Protein AF-A0AAV7F0K6-F1 (afdb_monomer_lite)

InterPro domains:
  IPR019191 Essential protein Yae1, N-terminal [PF09811] (70-107)
  IPR038881 Yae1-like [PTHR18829] (28-204)

Radius of gyration: 34.49 Å; chains: 1; bounding box: 86×48×107 Å

Secondary structure (DSSP, 8-state):
-------------------------PPP---------------SS-TTHHHHHHHHHHHHHHHHHHTTHHHHHHHHHHHHHHHHHHHHHHHHHHHHHHHHHHHHHHHHHHHHHS-HHHHHHH---HHHHHHHHHHHHHHHHS-HHHHHHHHHHHHHHHHHHHTTS-S----------------HHHHHHHHHHHHHHT-TT----------------

Structure (mmCIF, N/CA/C/O backbone):
data_AF-A0AAV7F0K6-F1
#
_entry.id   AF-A0AAV7F0K6-F1
#
loop_
_atom_site.group_PDB
_atom_site.id
_atom_site.type_symbol
_atom_site.label_atom_id
_atom_site.label_alt_id
_atom_site.label_comp_id
_atom_site.label_asym_id
_atom_site.label_entity_id
_atom_site.label_seq_id
_atom_site.pdbx_PDB_ins_code
_atom_site.Cartn_x
_atom_site.Cartn_y
_atom_site.Cartn_z
_atom_site.occupancy
_atom_site.B_iso_or_equiv
_atom_site.auth_seq_id
_atom_site.auth_comp_id
_atom_site.auth_asym_id
_atom_site.auth_atom_id
_atom_site.pdbx_PDB_model_num
ATOM 1 N N . MET A 1 1 ? 59.626 -9.238 -22.616 1.00 42.44 1 MET A N 1
ATOM 2 C CA . MET A 1 1 ? 58.301 -9.599 -22.080 1.00 42.44 1 MET A CA 1
ATOM 3 C C . MET A 1 1 ? 57.981 -8.550 -21.046 1.00 42.44 1 MET A C 1
ATOM 5 O O . MET A 1 1 ? 58.499 -8.623 -19.944 1.00 42.44 1 MET A O 1
ATOM 9 N N . ASP A 1 2 ? 57.261 -7.527 -21.478 1.00 34.44 2 ASP A N 1
ATOM 10 C CA . ASP A 1 2 ? 56.787 -6.434 -20.643 1.00 34.44 2 ASP A CA 1
ATOM 11 C C . ASP A 1 2 ? 55.320 -6.241 -21.033 1.00 34.44 2 ASP A C 1
ATOM 13 O O . ASP A 1 2 ? 55.012 -6.094 -22.219 1.00 34.44 2 ASP A O 1
ATOM 17 N N . VAL A 1 3 ? 54.419 -6.433 -20.074 1.00 41.47 3 VAL A N 1
ATOM 18 C CA . VAL A 1 3 ? 52.969 -6.412 -20.287 1.00 41.47 3 VAL A CA 1
ATOM 19 C C . VAL A 1 3 ? 52.494 -5.055 -19.795 1.00 41.47 3 VAL A C 1
ATOM 21 O O . VAL A 1 3 ? 52.307 -4.856 -18.597 1.00 41.47 3 VAL A O 1
ATOM 24 N N . GLY A 1 4 ? 52.353 -4.113 -20.727 1.00 39.84 4 GLY A N 1
ATOM 25 C CA . GLY A 1 4 ? 51.815 -2.788 -20.446 1.00 39.84 4 GLY A CA 1
ATOM 26 C C . GLY A 1 4 ? 50.377 -2.888 -19.941 1.00 39.84 4 GLY A C 1
ATOM 27 O O . GLY A 1 4 ? 49.501 -3.406 -20.632 1.00 39.84 4 GLY A O 1
ATOM 28 N N . GLN A 1 5 ? 50.154 -2.402 -18.723 1.00 39.75 5 GLN A N 1
ATOM 29 C CA . GLN A 1 5 ? 48.831 -2.169 -18.159 1.00 39.75 5 GLN A CA 1
ATOM 30 C C . GLN A 1 5 ? 48.196 -0.972 -18.876 1.00 39.75 5 GLN A C 1
ATOM 32 O O . GLN A 1 5 ? 48.783 0.107 -18.921 1.00 39.75 5 GLN A O 1
ATOM 37 N N . THR A 1 6 ? 47.001 -1.150 -19.435 1.00 41.06 6 THR A N 1
ATOM 38 C CA . THR A 1 6 ? 46.144 -0.037 -19.859 1.00 41.06 6 THR A CA 1
ATOM 39 C C . THR A 1 6 ? 45.061 0.155 -18.806 1.00 41.06 6 THR A C 1
ATOM 41 O O . THR A 1 6 ? 44.115 -0.632 -18.739 1.00 41.06 6 THR A O 1
ATOM 44 N N . GLU A 1 7 ? 45.222 1.177 -17.968 1.00 38.03 7 GLU A N 1
ATOM 45 C CA . GLU A 1 7 ? 44.155 1.713 -17.124 1.00 38.03 7 GLU A CA 1
ATOM 46 C C . GLU A 1 7 ? 43.081 2.347 -18.017 1.00 38.03 7 GLU A C 1
ATOM 48 O O . GLU A 1 7 ? 43.379 3.137 -18.913 1.00 38.03 7 GLU A O 1
ATOM 53 N N . ILE A 1 8 ? 41.821 1.975 -17.792 1.00 38.38 8 ILE A N 1
ATOM 54 C CA . ILE A 1 8 ? 40.665 2.615 -18.419 1.00 38.38 8 ILE A CA 1
ATOM 55 C C . ILE A 1 8 ? 40.147 3.642 -17.413 1.00 38.38 8 ILE A C 1
ATOM 57 O O . ILE A 1 8 ? 39.471 3.284 -16.450 1.00 38.38 8 ILE A O 1
ATOM 61 N N . GLU A 1 9 ? 40.474 4.917 -17.625 1.00 35.03 9 GLU A N 1
ATOM 62 C CA . GLU A 1 9 ? 39.820 6.020 -16.922 1.00 35.03 9 GLU A CA 1
ATOM 63 C C . GLU A 1 9 ? 38.373 6.154 -17.415 1.00 35.03 9 GLU A C 1
ATOM 65 O O . GLU A 1 9 ? 38.111 6.461 -18.580 1.00 35.03 9 GLU A O 1
ATOM 70 N N . VAL A 1 10 ? 37.413 5.936 -16.516 1.00 41.53 10 VAL A N 1
ATOM 71 C CA . VAL A 1 10 ? 35.999 6.233 -16.765 1.00 41.53 10 VAL A CA 1
ATOM 72 C C . VAL A 1 10 ? 35.800 7.732 -16.571 1.00 41.53 10 VAL A C 1
ATOM 74 O O . VAL A 1 10 ? 35.685 8.215 -15.449 1.00 41.53 10 VAL A O 1
ATOM 77 N N . SER A 1 11 ? 35.787 8.476 -17.675 1.00 39.31 11 SER A N 1
AT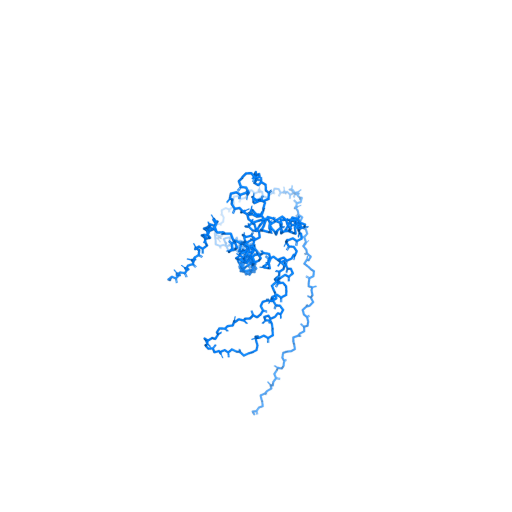OM 78 C CA . SER A 1 11 ? 35.450 9.899 -17.670 1.00 39.31 11 SER A CA 1
ATOM 79 C C . SER A 1 11 ? 33.939 10.091 -17.510 1.00 39.31 11 SER A C 1
ATOM 81 O O . SER A 1 11 ? 33.139 9.418 -18.162 1.00 39.31 11 SER A O 1
ATOM 83 N N . ASP A 1 12 ? 33.565 11.037 -16.651 1.00 41.66 12 ASP A N 1
ATOM 84 C CA . ASP A 1 12 ? 32.197 11.390 -16.278 1.00 41.66 12 ASP A CA 1
ATOM 85 C C . ASP A 1 12 ? 31.234 11.547 -17.466 1.00 41.66 12 ASP A C 1
ATOM 87 O O . ASP A 1 12 ? 31.393 12.393 -18.353 1.00 41.66 12 ASP A O 1
ATOM 91 N N . MET A 1 13 ? 30.154 10.766 -17.428 1.00 38.44 13 MET A N 1
ATOM 92 C CA . MET A 1 13 ? 29.043 10.850 -18.367 1.00 38.44 13 MET A CA 1
ATOM 93 C C . MET A 1 13 ? 28.238 12.127 -18.098 1.00 38.44 13 MET A C 1
ATOM 95 O O . MET A 1 13 ? 27.332 12.163 -17.263 1.00 38.44 13 MET A O 1
ATOM 99 N N . LYS A 1 14 ? 28.578 13.205 -18.815 1.00 41.62 14 LYS A N 1
ATOM 100 C CA . LYS A 1 14 ? 27.770 14.430 -18.861 1.00 41.62 14 LYS A CA 1
ATOM 101 C C . LYS A 1 14 ? 26.324 14.082 -19.223 1.00 41.62 14 LYS A C 1
ATOM 103 O O . LYS A 1 14 ? 26.062 13.433 -20.233 1.00 41.62 14 LYS A O 1
ATOM 108 N N . LYS A 1 15 ? 25.395 14.573 -18.399 1.00 45.09 15 LYS A N 1
ATOM 109 C CA . LYS A 1 15 ? 23.945 14.590 -18.633 1.00 45.09 15 LYS A CA 1
ATOM 110 C C . LYS A 1 15 ? 23.678 15.233 -20.001 1.00 45.09 15 LYS A C 1
ATOM 112 O O . LYS A 1 15 ? 23.721 16.452 -20.134 1.00 45.09 15 LYS A O 1
ATOM 117 N N . GLY A 1 16 ? 23.472 14.410 -21.024 1.00 34.94 16 GLY A N 1
ATOM 118 C CA . GLY A 1 16 ? 23.072 14.875 -22.345 1.00 34.94 16 GLY A CA 1
ATOM 119 C C . GLY A 1 16 ? 21.619 15.329 -22.299 1.00 34.94 16 GLY A C 1
ATOM 120 O O . GLY A 1 16 ? 20.720 14.504 -22.137 1.00 34.94 16 GLY A O 1
ATOM 121 N N . GLU A 1 17 ? 21.389 16.635 -22.422 1.00 39.53 17 GLU A N 1
ATOM 122 C CA . GLU A 1 17 ? 20.082 17.167 -22.794 1.00 39.53 17 GLU A CA 1
ATOM 123 C C . GLU A 1 17 ? 19.699 16.597 -24.162 1.00 39.53 17 GLU A C 1
ATOM 125 O O . GLU A 1 17 ? 20.407 16.756 -25.159 1.00 39.53 17 GLU A O 1
ATOM 130 N N . ILE A 1 18 ? 18.579 15.881 -24.192 1.00 47.47 18 ILE A N 1
ATOM 131 C CA . ILE A 1 18 ? 18.035 15.275 -25.400 1.00 47.47 18 ILE A CA 1
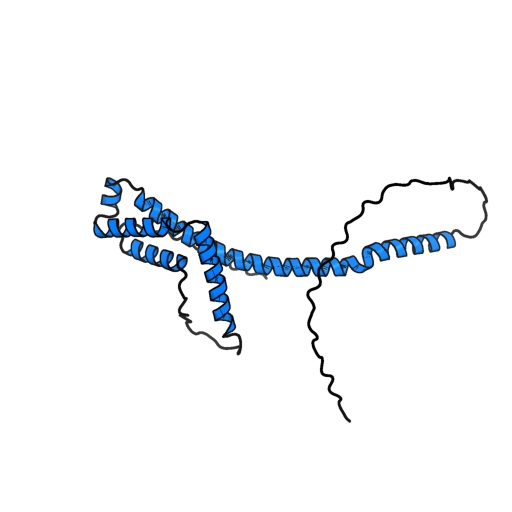ATOM 132 C C . ILE A 1 18 ? 17.330 16.396 -26.160 1.00 47.47 18 ILE A C 1
ATOM 134 O O . ILE A 1 18 ? 16.183 16.732 -25.871 1.00 47.47 18 ILE A O 1
ATOM 138 N N . ASN A 1 19 ? 18.037 17.024 -27.096 1.00 37.41 19 ASN A N 1
ATOM 139 C CA . ASN A 1 19 ? 17.441 18.027 -27.965 1.00 37.41 19 ASN A CA 1
ATOM 140 C C . ASN A 1 19 ? 16.532 17.308 -28.973 1.00 37.41 19 ASN A C 1
ATOM 142 O O . ASN A 1 19 ? 16.994 16.738 -29.963 1.00 37.41 19 ASN A O 1
ATOM 146 N N . VAL A 1 20 ? 15.235 17.257 -28.667 1.00 43.12 20 VAL A N 1
ATOM 147 C CA . VAL A 1 20 ? 14.211 16.751 -29.580 1.00 43.12 20 VAL A CA 1
ATOM 148 C C . VAL A 1 20 ? 14.069 17.783 -30.692 1.00 43.12 20 VAL A C 1
ATOM 150 O O . VAL A 1 20 ? 13.396 18.798 -30.522 1.00 43.12 20 VAL A O 1
ATOM 153 N N . MET A 1 21 ? 14.734 17.554 -31.827 1.00 37.66 21 MET A N 1
ATOM 154 C CA . MET A 1 21 ? 14.495 18.379 -33.009 1.00 37.66 21 MET A CA 1
ATOM 155 C C . MET A 1 21 ? 13.017 18.244 -33.407 1.00 37.66 21 MET A C 1
ATOM 157 O O . MET A 1 21 ? 12.523 17.117 -33.518 1.00 37.66 21 MET A O 1
ATOM 161 N N . PRO A 1 22 ? 12.292 19.356 -33.612 1.00 42.03 22 PRO A N 1
ATOM 162 C CA . PRO A 1 22 ? 10.913 19.288 -34.055 1.00 42.03 22 PRO A CA 1
ATOM 163 C C . PRO A 1 22 ? 10.859 18.701 -35.467 1.00 42.03 22 PRO A C 1
ATOM 165 O O . PRO A 1 22 ? 11.597 19.118 -36.361 1.00 42.03 22 PRO A O 1
ATOM 168 N N . VAL A 1 23 ? 9.959 17.739 -35.666 1.00 48.38 23 VAL A N 1
ATOM 169 C CA . VAL A 1 23 ? 9.590 17.227 -36.988 1.00 48.38 23 VAL A CA 1
ATOM 170 C C . VAL A 1 23 ? 8.916 18.368 -37.744 1.00 48.38 23 VAL A C 1
ATOM 172 O O . VAL A 1 23 ? 7.743 18.670 -37.526 1.00 48.38 23 VAL A O 1
ATOM 175 N N . SER A 1 24 ? 9.661 19.042 -38.617 1.00 39.31 24 SER A N 1
ATOM 176 C CA . SER A 1 24 ? 9.069 19.961 -39.581 1.00 39.31 24 SER A CA 1
ATOM 177 C C . SER A 1 24 ? 8.335 19.135 -40.631 1.00 39.31 24 SER A C 1
ATOM 179 O O . SER A 1 24 ? 8.966 18.465 -41.448 1.00 39.31 24 SER A O 1
ATOM 181 N N . CYS A 1 25 ? 7.002 19.188 -40.606 1.00 34.41 25 CYS A N 1
ATOM 182 C CA . CYS A 1 25 ? 6.182 18.795 -41.746 1.00 34.41 25 CYS A CA 1
ATOM 183 C C . CYS A 1 25 ? 6.617 19.648 -42.943 1.00 34.41 25 CYS A C 1
ATOM 185 O O . CYS A 1 25 ? 6.466 20.872 -42.923 1.00 34.41 25 CYS A O 1
ATOM 187 N N . GLY A 1 26 ? 7.234 18.999 -43.932 1.00 37.81 26 GLY A N 1
ATOM 188 C CA . GLY A 1 26 ? 7.668 19.630 -45.170 1.00 37.81 26 GLY A CA 1
ATOM 189 C C . GLY A 1 26 ? 6.473 20.277 -45.857 1.00 37.81 26 GLY A C 1
ATOM 190 O O . GLY A 1 26 ? 5.446 19.640 -46.066 1.00 37.81 26 GLY A O 1
ATOM 191 N N . ARG A 1 27 ? 6.599 21.570 -46.143 1.00 43.00 27 ARG A N 1
ATOM 192 C CA . ARG A 1 27 ? 5.639 22.321 -46.941 1.00 43.00 27 ARG A CA 1
ATOM 193 C C . ARG A 1 27 ? 5.819 21.886 -48.397 1.00 43.00 27 ARG A C 1
ATOM 195 O O . ARG A 1 27 ? 6.913 22.037 -48.934 1.00 43.00 27 ARG A O 1
ATOM 202 N N . ASP A 1 28 ? 4.757 21.344 -48.984 1.00 49.75 28 ASP A N 1
ATOM 203 C CA . ASP A 1 28 ? 4.654 21.026 -50.407 1.00 49.75 28 ASP A CA 1
ATOM 204 C C . ASP A 1 28 ? 5.069 22.233 -51.261 1.00 49.75 28 ASP A C 1
ATOM 206 O O . ASP A 1 28 ? 4.476 23.309 -51.163 1.00 49.75 28 ASP A O 1
ATOM 210 N N . SER A 1 29 ? 6.075 22.040 -52.114 1.00 43.34 29 SER A N 1
ATOM 211 C CA . SER A 1 29 ? 6.272 22.842 -53.321 1.00 43.34 29 SER A CA 1
ATOM 212 C C . SER A 1 29 ? 6.436 21.856 -54.467 1.00 43.34 29 SER A C 1
ATOM 214 O O . SER A 1 29 ? 7.508 21.292 -54.685 1.00 43.34 29 SER A O 1
ATOM 216 N N . CYS A 1 30 ? 5.323 21.571 -55.134 1.00 46.88 30 CYS A N 1
ATOM 217 C CA . CYS A 1 30 ? 5.284 20.782 -56.354 1.00 46.88 30 CYS A CA 1
ATOM 218 C C . CYS A 1 30 ? 5.739 21.666 -57.521 1.00 46.88 30 CYS A C 1
ATOM 220 O O . CYS A 1 30 ? 4.904 22.166 -58.267 1.00 46.88 30 CYS A O 1
ATOM 222 N N . ASP A 1 31 ? 7.045 21.859 -57.680 1.00 44.69 31 ASP A N 1
ATOM 223 C CA . ASP A 1 31 ? 7.613 22.392 -58.920 1.00 44.69 31 ASP A CA 1
ATOM 224 C C . ASP A 1 31 ? 8.125 21.213 -59.750 1.00 44.69 31 ASP A C 1
ATOM 226 O O . ASP A 1 31 ? 9.296 20.842 -59.702 1.00 44.69 31 ASP A O 1
ATOM 230 N N . ASN A 1 32 ? 7.201 20.574 -60.467 1.00 54.38 32 ASN A N 1
ATOM 231 C CA . ASN A 1 32 ? 7.505 19.545 -61.453 1.00 54.38 32 ASN A CA 1
ATOM 232 C C . ASN A 1 32 ? 7.491 20.186 -62.849 1.00 54.38 32 ASN A C 1
ATOM 234 O O . ASN A 1 32 ? 6.403 20.383 -63.392 1.00 54.38 32 ASN A O 1
ATOM 238 N N . PRO A 1 33 ? 8.641 20.538 -63.451 1.00 49.03 33 PRO A N 1
ATOM 239 C CA . PRO A 1 33 ? 8.682 20.723 -64.887 1.00 49.03 33 PRO A CA 1
ATOM 240 C C . PRO A 1 33 ? 8.650 19.339 -65.543 1.00 49.03 33 PRO A C 1
ATOM 242 O O . PRO A 1 33 ? 9.521 18.506 -65.296 1.00 49.03 33 PRO A O 1
ATOM 245 N N . ASP A 1 34 ? 7.607 19.121 -66.341 1.00 54.03 34 ASP A N 1
ATOM 246 C CA . ASP A 1 34 ? 7.393 17.983 -67.233 1.00 54.03 34 ASP A CA 1
ATOM 247 C C . ASP A 1 34 ? 8.692 17.302 -67.692 1.00 54.03 34 ASP A C 1
ATOM 249 O O . ASP A 1 34 ? 9.467 17.861 -68.468 1.00 54.03 34 ASP A O 1
ATOM 253 N N . ILE A 1 35 ? 8.897 16.056 -67.253 1.00 48.19 35 ILE A N 1
ATOM 254 C CA . ILE A 1 35 ? 9.910 15.149 -67.810 1.00 48.19 35 ILE A CA 1
ATOM 255 C C . ILE A 1 35 ? 9.236 13.947 -68.483 1.00 48.19 35 ILE A C 1
ATOM 257 O O . ILE A 1 35 ? 9.664 12.805 -68.384 1.00 48.19 35 ILE A O 1
ATOM 261 N N . TRP A 1 36 ? 8.140 14.215 -69.186 1.00 55.16 36 TRP A N 1
ATOM 262 C CA . TRP A 1 36 ? 7.544 13.274 -70.129 1.00 55.16 36 TRP A CA 1
ATOM 263 C C . TRP A 1 36 ? 7.719 13.830 -71.538 1.00 55.16 36 TRP A C 1
ATOM 265 O O . TRP A 1 36 ? 6.765 14.270 -72.170 1.00 55.16 36 TRP A O 1
ATOM 275 N N . CYS A 1 37 ? 8.961 13.832 -72.019 1.00 42.34 37 CYS A N 1
ATOM 276 C CA . CYS A 1 37 ? 9.200 13.822 -73.455 1.00 42.34 37 CYS A CA 1
ATOM 277 C C . CYS A 1 37 ? 9.465 12.375 -73.849 1.00 42.34 37 CYS A C 1
ATOM 279 O O . CYS A 1 37 ? 10.530 11.823 -73.575 1.00 42.34 37 CYS A O 1
ATOM 281 N N . GLU A 1 38 ? 8.432 11.783 -74.438 1.00 51.00 38 GLU A N 1
ATOM 282 C CA . GLU A 1 38 ? 8.515 10.613 -75.295 1.00 51.00 38 GLU A CA 1
ATOM 283 C C . GLU A 1 38 ? 9.649 10.813 -76.312 1.00 51.00 38 GLU A C 1
ATOM 285 O O . GLU A 1 38 ? 9.629 11.763 -77.096 1.00 51.00 38 GLU A O 1
ATOM 290 N N . ASP A 1 39 ? 10.630 9.917 -76.302 1.00 47.59 39 ASP A N 1
ATOM 291 C CA . ASP A 1 39 ? 11.401 9.605 -77.498 1.00 47.59 39 ASP A CA 1
ATOM 292 C C . ASP A 1 39 ? 11.411 8.086 -77.652 1.00 47.59 39 ASP A C 1
ATOM 294 O O . ASP A 1 39 ? 12.092 7.357 -76.925 1.00 47.59 39 ASP A O 1
ATOM 298 N N . ASP A 1 40 ? 10.569 7.630 -78.576 1.00 54.56 40 ASP A N 1
ATOM 299 C CA . ASP A 1 40 ? 10.517 6.278 -79.120 1.00 54.56 40 ASP A CA 1
ATOM 300 C C . ASP A 1 40 ? 11.820 6.006 -79.893 1.00 54.56 40 ASP A C 1
ATOM 302 O O . ASP A 1 40 ? 11.874 5.980 -81.123 1.00 54.56 40 ASP A O 1
ATOM 306 N N . SER A 1 41 ? 12.903 5.795 -79.152 1.00 48.16 41 SER A N 1
ATOM 307 C CA . SER A 1 41 ? 14.183 5.342 -79.680 1.00 48.16 41 SER A CA 1
ATOM 308 C C . SER A 1 41 ? 14.407 3.902 -79.233 1.00 48.16 41 SER A C 1
ATOM 310 O O . SER A 1 41 ? 14.956 3.611 -78.171 1.00 48.16 41 SER A O 1
ATOM 312 N N . VAL A 1 42 ? 13.945 2.972 -80.070 1.00 56.38 42 VAL A N 1
ATOM 313 C CA . VAL A 1 42 ? 14.295 1.548 -80.015 1.00 56.38 42 VAL A CA 1
ATOM 314 C C . VAL A 1 42 ? 15.797 1.375 -80.271 1.00 56.38 42 VAL A C 1
ATOM 316 O O . VAL A 1 42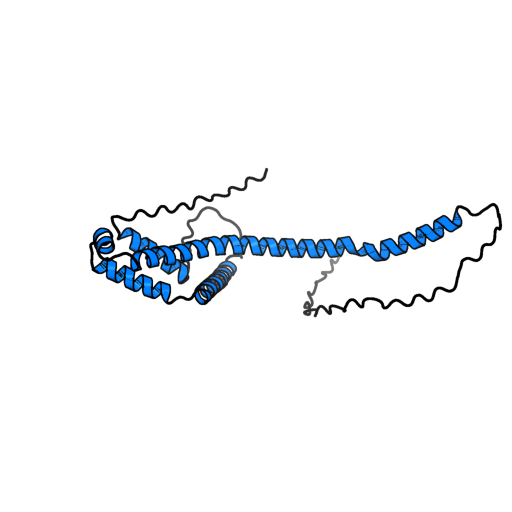 ? 16.221 1.036 -81.373 1.00 56.38 42 VAL A O 1
ATOM 319 N N . GLU A 1 43 ? 16.613 1.567 -79.233 1.00 49.19 43 GLU A N 1
ATOM 320 C CA . GLU A 1 43 ? 17.999 1.104 -79.198 1.00 49.19 43 GLU A CA 1
ATOM 321 C C . GLU A 1 43 ? 18.138 -0.140 -78.317 1.00 49.19 43 GLU A C 1
ATOM 323 O O . GLU A 1 43 ? 18.224 -0.137 -77.090 1.00 49.19 43 GLU A O 1
ATOM 328 N N . ASN A 1 44 ? 18.159 -1.252 -79.040 1.00 56.28 44 ASN A N 1
ATOM 329 C CA . ASN A 1 44 ? 18.811 -2.502 -78.709 1.00 56.28 44 ASN A CA 1
ATOM 330 C C . ASN A 1 44 ? 20.121 -2.293 -77.915 1.00 56.28 44 ASN A C 1
ATOM 332 O O . ASN A 1 44 ? 21.131 -1.892 -78.489 1.00 56.28 44 ASN A O 1
ATOM 336 N N . GLY A 1 45 ? 20.118 -2.651 -76.622 1.00 52.78 45 GLY A N 1
ATOM 337 C CA . GLY A 1 45 ? 21.354 -2.917 -75.875 1.00 52.78 45 GLY A CA 1
ATOM 338 C C . GLY A 1 45 ? 21.544 -2.247 -74.511 1.00 52.78 45 GLY A C 1
ATOM 339 O O . GLY A 1 45 ? 22.674 -1.894 -74.207 1.00 52.78 45 GLY A O 1
ATOM 340 N N . SER A 1 46 ? 20.521 -2.073 -73.660 1.00 53.16 46 SER A N 1
ATOM 341 C CA . SER A 1 46 ? 20.775 -1.633 -72.267 1.00 53.16 46 SER A CA 1
ATOM 342 C C . SER A 1 46 ? 19.650 -1.918 -71.257 1.00 53.16 46 SER A C 1
ATOM 344 O O . SER A 1 46 ? 19.406 -1.146 -70.334 1.00 53.16 46 SER A O 1
ATOM 346 N N . HIS A 1 47 ? 18.953 -3.052 -71.361 1.00 49.50 47 HIS A N 1
ATOM 347 C CA . HIS A 1 47 ? 17.958 -3.423 -70.335 1.00 49.50 47 HIS A CA 1
ATOM 348 C C . HIS A 1 47 ? 18.597 -3.723 -68.954 1.00 49.50 47 HIS A C 1
ATOM 350 O O . HIS A 1 47 ? 17.905 -3.832 -67.951 1.00 49.50 47 HIS A O 1
ATOM 356 N N . VAL A 1 48 ? 19.927 -3.851 -68.880 1.00 54.50 48 VAL A N 1
ATOM 357 C CA . VAL A 1 48 ? 20.662 -4.234 -67.660 1.00 54.50 48 VAL A CA 1
ATOM 358 C C . VAL A 1 48 ? 21.284 -3.057 -66.894 1.00 54.50 48 VAL A C 1
ATOM 360 O O . VAL A 1 48 ? 21.620 -3.221 -65.726 1.00 54.50 48 VAL A O 1
ATOM 363 N N . ALA A 1 49 ? 21.454 -1.879 -67.511 1.00 55.75 49 ALA A N 1
ATOM 364 C CA . ALA A 1 49 ? 22.127 -0.739 -66.867 1.00 55.75 49 ALA A CA 1
ATOM 365 C C . ALA A 1 49 ? 21.155 0.203 -66.134 1.00 55.75 49 ALA A C 1
ATOM 367 O O . ALA A 1 49 ? 21.498 0.740 -65.081 1.00 55.75 49 ALA A O 1
ATOM 368 N N . LEU A 1 50 ? 19.930 0.365 -66.654 1.00 56.66 50 LEU A N 1
ATOM 369 C CA . LEU A 1 50 ? 18.860 1.091 -65.956 1.00 56.66 50 LEU A CA 1
ATOM 370 C C . LEU A 1 50 ? 18.494 0.380 -64.646 1.00 56.66 50 LEU A C 1
ATOM 372 O O . LEU A 1 50 ? 18.424 1.023 -63.601 1.00 56.66 50 LEU A O 1
ATOM 376 N N . ASP A 1 51 ? 18.402 -0.951 -64.693 1.00 65.88 51 ASP A N 1
ATOM 377 C CA . ASP A 1 51 ? 18.117 -1.822 -63.549 1.00 65.88 51 ASP A CA 1
ATOM 378 C C . ASP A 1 51 ? 19.144 -1.644 -62.415 1.00 65.88 51 ASP A C 1
ATOM 380 O O . ASP A 1 51 ? 18.772 -1.417 -61.270 1.00 65.88 51 ASP A O 1
ATOM 384 N N . GLN A 1 52 ? 20.449 -1.602 -62.716 1.00 73.94 52 GLN A N 1
ATOM 385 C CA . GLN A 1 52 ? 21.483 -1.398 -61.686 1.00 73.94 52 GLN A CA 1
ATOM 386 C C . GLN A 1 52 ? 21.401 -0.029 -60.996 1.00 73.94 52 GLN A C 1
ATOM 388 O O . GLN A 1 52 ? 21.565 0.059 -59.781 1.00 73.94 52 GLN A O 1
ATOM 393 N N . SER A 1 53 ? 21.127 1.043 -61.745 1.00 78.12 53 SER A N 1
ATOM 394 C CA . SER A 1 53 ? 21.029 2.393 -61.173 1.00 78.12 53 SER A CA 1
ATOM 395 C C . SER A 1 53 ? 19.789 2.578 -60.286 1.00 78.12 53 SER A C 1
ATOM 397 O O . SER A 1 53 ? 19.853 3.243 -59.247 1.00 78.12 53 SER A O 1
ATOM 399 N N . GLU A 1 54 ? 18.680 1.943 -60.671 1.00 82.56 54 GLU A N 1
ATOM 400 C CA . GLU A 1 54 ? 17.426 1.897 -59.923 1.00 82.56 54 GLU A CA 1
ATOM 401 C C . GLU A 1 54 ? 17.578 1.057 -58.653 1.00 82.56 54 GLU A C 1
ATOM 403 O O . GLU A 1 54 ? 17.221 1.512 -57.565 1.00 82.56 54 GLU A O 1
ATOM 408 N N . LEU A 1 55 ? 18.218 -0.111 -58.762 1.00 84.31 55 LEU A N 1
ATOM 409 C CA . LEU A 1 55 ? 18.559 -0.965 -57.626 1.00 84.31 55 LEU A CA 1
ATOM 410 C C . LEU A 1 55 ? 19.478 -0.246 -56.627 1.00 84.31 55 LEU A C 1
ATOM 412 O O . LEU A 1 55 ? 19.224 -0.300 -55.424 1.00 84.31 55 LEU A O 1
ATOM 416 N N . ASP A 1 56 ? 20.488 0.494 -57.090 1.00 87.56 56 ASP A N 1
ATOM 417 C CA . ASP A 1 56 ? 21.373 1.292 -56.229 1.00 87.56 56 ASP A CA 1
ATOM 418 C C . ASP A 1 56 ? 20.647 2.463 -55.558 1.00 87.56 56 ASP A C 1
ATOM 420 O O . ASP A 1 56 ? 20.917 2.805 -54.398 1.00 87.56 56 ASP A O 1
ATOM 424 N N . ARG A 1 57 ? 19.728 3.110 -56.284 1.00 89.88 57 ARG A N 1
ATOM 425 C CA . ARG A 1 57 ? 18.875 4.177 -55.750 1.00 89.88 57 ARG A CA 1
ATOM 426 C C . ARG A 1 57 ? 17.962 3.635 -54.657 1.00 89.88 57 ARG A C 1
ATOM 428 O O . ARG A 1 57 ? 17.898 4.217 -53.572 1.00 89.88 57 ARG A O 1
ATOM 435 N N . GLU A 1 58 ? 17.299 2.513 -54.911 1.00 85.25 58 GLU A N 1
ATOM 436 C CA . GLU A 1 58 ? 16.453 1.844 -53.929 1.00 85.25 58 GLU A CA 1
ATOM 437 C C . GLU A 1 58 ? 17.247 1.318 -52.729 1.00 85.25 58 GLU A C 1
ATOM 439 O O . GLU A 1 58 ? 16.787 1.434 -51.589 1.00 85.25 58 GLU A O 1
ATOM 444 N N . TRP A 1 59 ? 18.441 0.767 -52.955 1.00 86.69 59 TRP A N 1
ATOM 445 C CA . TRP A 1 59 ? 19.323 0.290 -51.895 1.00 86.69 59 TRP A CA 1
ATOM 446 C C . TRP A 1 59 ? 19.738 1.436 -50.970 1.00 86.69 59 TRP A C 1
ATOM 448 O O . TRP A 1 59 ? 19.558 1.326 -49.757 1.00 86.69 59 TRP A O 1
ATOM 458 N N . ARG A 1 60 ? 20.184 2.577 -51.518 1.00 86.62 60 ARG A N 1
ATOM 459 C CA . ARG A 1 60 ? 20.510 3.780 -50.727 1.00 86.62 60 ARG A CA 1
ATOM 460 C C . ARG A 1 60 ? 19.306 4.296 -49.948 1.00 86.62 60 ARG A C 1
ATOM 462 O O . ARG A 1 60 ? 19.451 4.634 -48.773 1.00 86.62 60 ARG A O 1
ATOM 469 N N . ARG A 1 61 ? 18.119 4.312 -50.567 1.00 88.50 61 ARG A N 1
ATOM 470 C CA . ARG A 1 61 ? 16.872 4.723 -49.908 1.00 88.50 61 ARG A CA 1
ATOM 471 C C . ARG A 1 61 ? 16.579 3.832 -48.697 1.00 88.50 61 ARG A C 1
ATOM 473 O O . ARG A 1 61 ? 16.539 4.335 -47.577 1.00 88.50 61 ARG A O 1
ATOM 480 N N . ARG A 1 62 ? 16.476 2.510 -48.891 1.00 85.06 62 ARG A N 1
ATOM 481 C CA . ARG A 1 62 ? 16.199 1.548 -47.805 1.00 85.06 62 ARG A CA 1
ATOM 482 C C . ARG A 1 62 ? 17.294 1.548 -46.743 1.00 85.06 62 ARG A C 1
ATOM 484 O O . ARG A 1 62 ? 16.989 1.478 -45.559 1.00 85.06 62 ARG A O 1
ATOM 491 N N . HIS A 1 63 ? 18.558 1.657 -47.140 1.00 87.12 63 HIS A N 1
ATOM 492 C CA . HIS A 1 63 ? 19.666 1.739 -46.198 1.00 87.12 63 HIS A CA 1
ATOM 493 C C . HIS A 1 63 ? 19.548 2.994 -45.323 1.00 87.12 63 HIS A C 1
ATOM 495 O O . HIS A 1 63 ? 19.569 2.884 -44.101 1.00 87.12 63 HIS A O 1
ATOM 501 N N . SER A 1 64 ? 19.321 4.171 -45.913 1.00 79.81 64 SER A N 1
ATOM 502 C CA . SER A 1 64 ? 19.153 5.413 -45.146 1.00 79.81 64 SER A CA 1
ATOM 503 C C . SER A 1 64 ? 17.994 5.341 -44.142 1.00 79.81 64 SER A C 1
ATOM 505 O O . SER A 1 64 ? 18.152 5.767 -42.998 1.00 79.81 64 SER A O 1
ATOM 507 N N . GLU A 1 65 ? 16.880 4.709 -44.518 1.00 82.12 65 GLU A N 1
ATOM 508 C CA . GLU A 1 65 ? 15.697 4.572 -43.663 1.00 82.12 65 GLU A CA 1
ATOM 509 C C . GLU A 1 65 ? 15.864 3.499 -42.578 1.00 82.12 65 GLU A C 1
ATOM 511 O O . GLU A 1 65 ? 15.371 3.672 -41.463 1.00 82.12 65 GLU A O 1
ATOM 516 N N . PHE A 1 66 ? 16.578 2.406 -42.870 1.00 82.25 66 PHE A N 1
ATOM 517 C CA . PHE A 1 66 ? 16.545 1.192 -42.049 1.00 82.25 66 PHE A CA 1
ATOM 518 C C . PHE A 1 66 ? 17.862 0.805 -41.368 1.00 82.25 66 PHE A C 1
ATOM 520 O O . PHE A 1 66 ? 17.835 -0.007 -40.443 1.00 82.25 66 PHE A O 1
ATOM 527 N N . HIS A 1 67 ? 19.001 1.414 -41.719 1.00 83.88 67 HIS A N 1
ATOM 528 C CA . HIS A 1 67 ? 20.317 1.033 -41.174 1.00 83.88 67 HIS A CA 1
ATOM 529 C C . HIS A 1 67 ? 20.453 1.180 -39.648 1.00 83.88 67 HIS A C 1
ATOM 531 O O . HIS A 1 67 ? 21.331 0.557 -39.058 1.00 83.88 67 HIS A O 1
ATOM 537 N N . THR A 1 68 ? 19.586 1.963 -38.991 1.00 86.44 68 THR A N 1
ATOM 538 C CA . THR A 1 68 ? 19.575 2.102 -37.520 1.00 86.44 68 THR A CA 1
ATOM 539 C C . THR A 1 68 ? 18.308 1.591 -36.850 1.00 86.44 68 THR A C 1
ATOM 541 O O . THR A 1 68 ? 18.211 1.689 -35.627 1.00 86.44 68 THR A O 1
ATOM 544 N N . ILE A 1 69 ? 17.346 1.028 -37.593 1.00 88.31 69 ILE A N 1
ATOM 545 C CA . ILE A 1 69 ? 16.076 0.600 -36.990 1.00 88.31 69 ILE A CA 1
ATOM 546 C C . ILE A 1 69 ? 16.305 -0.439 -35.897 1.00 88.31 69 ILE A C 1
ATOM 548 O O . ILE A 1 69 ? 15.813 -0.242 -34.792 1.00 88.31 69 ILE A O 1
ATOM 552 N N . GLY A 1 70 ? 17.117 -1.470 -36.150 1.00 88.38 70 GLY A N 1
ATOM 553 C CA . GLY A 1 70 ? 17.396 -2.499 -35.141 1.00 88.38 70 GLY A CA 1
ATOM 554 C C . GLY A 1 70 ? 18.076 -1.951 -33.881 1.00 88.38 70 GLY A C 1
ATOM 555 O O . GLY A 1 70 ? 17.766 -2.379 -32.775 1.00 88.38 70 GLY A O 1
ATOM 556 N N . TYR A 1 71 ? 18.955 -0.952 -34.018 1.00 89.50 71 TYR A N 1
ATOM 557 C CA . TYR A 1 71 ? 19.593 -0.298 -32.870 1.00 89.50 71 TYR A CA 1
ATOM 558 C C . TYR A 1 71 ? 18.597 0.542 -32.059 1.00 89.50 71 TYR A C 1
ATOM 560 O O . TYR A 1 71 ? 18.562 0.453 -30.833 1.00 89.50 71 TYR A O 1
ATOM 568 N N . ARG A 1 72 ? 17.754 1.337 -32.733 1.00 90.88 72 ARG A N 1
ATOM 569 C CA . ARG A 1 72 ? 16.708 2.134 -32.071 1.00 90.88 72 ARG A CA 1
ATOM 570 C C . ARG A 1 72 ? 15.696 1.238 -31.359 1.00 90.88 72 ARG A C 1
ATOM 572 O O . ARG A 1 72 ? 15.347 1.522 -30.218 1.00 90.88 72 ARG A O 1
ATOM 579 N N . ASP A 1 73 ? 15.270 0.162 -32.013 1.00 92.38 73 ASP A N 1
ATOM 580 C CA . ASP A 1 73 ? 14.320 -0.806 -31.463 1.00 92.38 73 ASP A CA 1
ATOM 581 C C . ASP A 1 73 ? 14.913 -1.581 -30.281 1.00 92.38 73 ASP A C 1
ATOM 583 O O . ASP A 1 73 ? 14.270 -1.722 -29.244 1.00 92.38 73 ASP A O 1
ATOM 587 N N . GLY A 1 74 ? 16.189 -1.973 -30.363 1.00 92.00 74 GLY A N 1
ATOM 588 C CA . GLY A 1 74 ? 16.915 -2.566 -29.239 1.00 92.00 74 GLY A CA 1
ATOM 589 C C . GLY A 1 74 ? 17.002 -1.633 -28.024 1.00 92.00 74 GLY A C 1
ATOM 590 O O . GLY A 1 74 ? 16.784 -2.072 -26.895 1.00 92.00 74 GLY A O 1
ATOM 591 N N . LEU A 1 75 ? 17.248 -0.332 -28.234 1.00 90.31 75 LEU A N 1
ATOM 592 C CA . LEU A 1 75 ? 17.237 0.665 -27.154 1.00 90.31 75 LEU A CA 1
ATOM 593 C C . LEU A 1 75 ? 15.845 0.856 -26.538 1.00 90.31 75 LEU A C 1
ATOM 595 O O . LEU A 1 75 ? 15.733 1.000 -25.320 1.00 90.31 75 LEU A O 1
ATOM 599 N N . LEU A 1 76 ? 14.795 0.888 -27.362 1.00 91.56 76 LEU A N 1
ATOM 600 C CA . LEU A 1 76 ? 13.412 1.012 -26.894 1.00 91.56 76 LEU A CA 1
ATOM 601 C C . LEU A 1 76 ? 12.982 -0.234 -26.119 1.00 91.56 76 LEU A C 1
ATOM 603 O O . LEU A 1 76 ? 12.503 -0.110 -24.996 1.00 91.56 76 LEU A O 1
ATOM 607 N N . THR A 1 77 ? 13.242 -1.419 -26.667 1.00 91.69 77 THR A N 1
ATOM 608 C CA . THR A 1 77 ? 12.951 -2.709 -26.035 1.00 91.69 77 THR A CA 1
ATOM 609 C C . THR A 1 77 ? 13.684 -2.850 -24.706 1.00 91.69 77 THR A C 1
ATOM 611 O O . THR A 1 77 ? 13.076 -3.223 -23.708 1.00 91.69 77 THR A O 1
ATOM 614 N N . GLY A 1 78 ? 14.968 -2.486 -24.645 1.00 88.38 78 GLY A N 1
ATOM 615 C CA . GLY A 1 78 ? 15.735 -2.531 -23.399 1.00 88.38 78 GLY A CA 1
ATOM 616 C C . GLY A 1 78 ? 15.211 -1.560 -22.333 1.00 88.38 78 GLY A C 1
ATOM 617 O O . GLY A 1 78 ? 15.129 -1.911 -21.154 1.00 88.38 78 GLY A O 1
ATOM 618 N N . LYS A 1 79 ? 14.804 -0.347 -22.734 1.00 90.75 79 LYS A N 1
ATOM 619 C CA . LYS A 1 79 ? 14.149 0.615 -21.830 1.00 90.75 79 LYS A CA 1
ATOM 620 C C . LYS A 1 79 ? 12.824 0.081 -21.301 1.00 90.75 79 LYS A C 1
ATOM 622 O O . LYS A 1 79 ? 12.576 0.173 -20.102 1.00 90.75 79 LYS A O 1
ATOM 627 N N . GLU A 1 80 ? 12.010 -0.482 -22.185 1.00 91.06 80 GLU A N 1
ATOM 628 C CA . GLU A 1 80 ? 10.708 -1.045 -21.844 1.00 91.06 80 GLU A CA 1
ATOM 629 C C . GLU A 1 80 ? 10.852 -2.232 -20.886 1.00 91.06 80 GLU A C 1
ATOM 631 O O . GLU A 1 80 ? 10.201 -2.265 -19.848 1.00 91.06 80 GLU A O 1
ATOM 636 N N . GLN A 1 81 ? 11.779 -3.156 -21.152 1.00 88.38 81 GLN A N 1
ATOM 637 C CA . GLN A 1 81 ? 12.053 -4.291 -20.265 1.00 88.38 81 GLN A CA 1
ATOM 638 C C . GLN A 1 81 ? 12.470 -3.843 -18.857 1.00 88.38 81 GLN A C 1
ATOM 640 O O . GLN A 1 81 ? 11.977 -4.375 -17.860 1.00 88.38 81 GLN A O 1
ATOM 645 N N . SER A 1 82 ? 13.344 -2.836 -18.758 1.00 82.19 82 SER A N 1
ATOM 646 C CA . SER A 1 82 ? 13.757 -2.268 -17.469 1.00 82.19 82 SER A CA 1
ATOM 647 C C . SER A 1 82 ? 12.589 -1.591 -16.734 1.00 82.19 82 SER A C 1
ATOM 649 O O . SER A 1 82 ? 12.399 -1.795 -15.531 1.00 82.19 82 SER A O 1
ATOM 651 N N . ALA A 1 83 ? 11.748 -0.844 -17.458 1.00 89.12 83 ALA A N 1
ATOM 652 C CA . ALA A 1 83 ? 10.559 -0.203 -16.899 1.00 89.12 83 ALA A CA 1
ATOM 653 C C . ALA A 1 83 ? 9.521 -1.226 -16.402 1.00 89.12 83 ALA A C 1
ATOM 655 O O . ALA A 1 83 ? 8.988 -1.066 -15.302 1.00 89.12 83 ALA A O 1
ATOM 656 N N . GLN A 1 84 ? 9.282 -2.304 -17.155 1.00 93.06 84 GLN A N 1
ATOM 657 C CA . GLN A 1 84 ? 8.366 -3.384 -16.773 1.00 93.06 84 GLN A CA 1
ATOM 658 C C . GLN A 1 84 ? 8.828 -4.114 -15.512 1.00 93.06 84 GLN A C 1
ATOM 660 O O . GLN A 1 84 ? 8.017 -4.370 -14.622 1.00 93.06 84 GLN A O 1
ATOM 665 N N . ALA A 1 85 ? 10.127 -4.402 -15.386 1.00 87.75 85 ALA A N 1
ATOM 666 C CA . ALA A 1 85 ? 10.673 -5.015 -14.176 1.00 87.75 85 ALA A CA 1
ATOM 667 C C . ALA A 1 85 ? 10.424 -4.136 -12.935 1.00 87.75 85 ALA A C 1
ATOM 669 O O . ALA A 1 85 ? 9.979 -4.629 -11.893 1.00 87.75 85 ALA A O 1
ATOM 670 N N . GLY A 1 86 ? 10.643 -2.822 -13.061 1.00 87.88 86 GLY A N 1
ATOM 671 C CA . GLY A 1 86 ? 10.346 -1.855 -12.003 1.00 87.88 86 GLY A CA 1
ATOM 672 C C . GLY A 1 86 ? 8.853 -1.766 -11.674 1.00 87.88 86 GLY A C 1
ATOM 673 O O . GLY A 1 86 ? 8.479 -1.760 -10.498 1.00 87.88 86 GLY A O 1
ATOM 674 N N . PHE A 1 87 ? 7.996 -1.752 -12.699 1.00 90.44 87 PHE A N 1
ATOM 675 C CA . PHE A 1 87 ? 6.544 -1.733 -12.539 1.00 90.44 87 PHE A CA 1
ATOM 676 C C . PHE A 1 87 ? 6.037 -2.980 -11.815 1.00 90.44 87 PHE A C 1
ATOM 678 O O . PHE A 1 87 ? 5.324 -2.848 -10.826 1.00 90.44 87 PHE A O 1
ATOM 685 N N . ASN A 1 88 ? 6.441 -4.179 -12.241 1.00 91.31 88 ASN A N 1
ATOM 686 C CA . ASN A 1 88 ? 5.998 -5.438 -11.638 1.00 91.31 88 ASN A CA 1
ATOM 687 C C . ASN A 1 88 ? 6.364 -5.513 -10.150 1.00 91.31 88 ASN A C 1
ATOM 689 O O . ASN A 1 88 ? 5.540 -5.904 -9.319 1.00 91.31 88 ASN A O 1
ATOM 693 N N . MET A 1 89 ? 7.581 -5.082 -9.797 1.00 87.50 89 MET A N 1
ATOM 694 C CA . MET A 1 89 ? 8.026 -5.010 -8.405 1.00 87.50 89 MET A CA 1
ATOM 695 C C . MET A 1 89 ? 7.170 -4.029 -7.594 1.00 87.50 89 MET A C 1
ATOM 697 O O . MET A 1 89 ? 6.644 -4.384 -6.535 1.00 87.50 89 MET A O 1
ATOM 701 N N . GLY A 1 90 ? 6.988 -2.810 -8.110 1.00 88.31 90 GLY A N 1
ATOM 702 C CA . GLY A 1 90 ? 6.172 -1.783 -7.465 1.00 88.31 90 GLY A CA 1
ATOM 703 C C . GLY A 1 90 ? 4.706 -2.197 -7.329 1.00 88.31 90 GLY A C 1
ATOM 704 O O . GLY A 1 90 ? 4.094 -1.966 -6.288 1.00 88.31 90 GLY A O 1
ATOM 705 N N . PHE A 1 91 ? 4.149 -2.870 -8.335 1.00 90.56 91 PHE A N 1
ATOM 706 C CA . PHE A 1 91 ? 2.787 -3.392 -8.326 1.00 90.56 91 PHE A CA 1
ATOM 707 C C . PHE A 1 91 ? 2.606 -4.457 -7.242 1.00 90.56 91 PHE A C 1
ATOM 709 O O . PHE A 1 91 ? 1.692 -4.344 -6.431 1.00 90.56 91 PHE A O 1
ATOM 716 N N . LYS A 1 92 ? 3.509 -5.442 -7.147 1.00 89.19 92 LYS A N 1
ATOM 717 C CA . LYS A 1 92 ? 3.443 -6.487 -6.112 1.00 89.19 92 LYS A CA 1
ATOM 718 C C . LYS A 1 92 ? 3.457 -5.898 -4.698 1.00 89.19 92 LYS A C 1
ATOM 720 O O . LYS A 1 92 ? 2.665 -6.307 -3.850 1.00 89.19 92 LYS A O 1
ATOM 725 N N . GLN A 1 93 ? 4.346 -4.936 -4.447 1.00 88.19 93 GLN A N 1
ATOM 726 C CA . GLN A 1 93 ? 4.464 -4.285 -3.140 1.00 88.19 93 GLN A CA 1
ATOM 727 C C . GLN A 1 93 ? 3.248 -3.401 -2.829 1.00 88.19 93 GLN A C 1
ATOM 729 O O . GLN A 1 93 ? 2.652 -3.516 -1.758 1.00 88.19 93 GLN A O 1
ATOM 734 N N . SER A 1 94 ? 2.849 -2.549 -3.775 1.00 90.00 94 SER A N 1
ATOM 735 C CA . SER A 1 94 ? 1.735 -1.612 -3.589 1.00 90.00 94 SER A CA 1
ATOM 736 C C . SER A 1 94 ? 0.382 -2.308 -3.486 1.00 90.00 94 SER A C 1
ATOM 738 O O . SER A 1 94 ? -0.429 -1.899 -2.661 1.00 90.00 94 SER A O 1
ATOM 740 N N . ALA A 1 95 ? 0.139 -3.380 -4.247 1.00 91.25 95 ALA A N 1
ATOM 741 C CA . ALA A 1 95 ? -1.107 -4.139 -4.175 1.00 91.25 95 ALA A CA 1
ATOM 742 C C . ALA A 1 95 ? -1.310 -4.747 -2.781 1.00 91.25 95 ALA A C 1
ATOM 744 O O . ALA A 1 95 ? -2.388 -4.620 -2.200 1.00 91.25 95 ALA A O 1
ATOM 745 N N . LEU A 1 96 ? -0.261 -5.347 -2.207 1.00 89.31 96 LEU A N 1
ATOM 746 C CA . LEU A 1 96 ? -0.322 -5.934 -0.870 1.00 89.31 96 LEU A CA 1
ATOM 747 C C . LEU A 1 96 ? -0.539 -4.868 0.213 1.00 89.31 96 LEU A C 1
ATOM 749 O O . LEU A 1 96 ? -1.420 -5.020 1.062 1.00 89.31 96 LEU A O 1
ATOM 753 N N . THR A 1 97 ? 0.247 -3.789 0.196 1.00 89.88 97 THR A N 1
ATOM 754 C CA . THR A 1 97 ? 0.126 -2.717 1.197 1.00 89.88 97 THR A CA 1
ATOM 755 C C . THR A 1 97 ? -1.199 -1.971 1.061 1.00 89.88 97 THR A C 1
ATOM 757 O O . THR A 1 97 ? -1.866 -1.705 2.061 1.00 89.88 97 THR A O 1
ATOM 760 N N . GLY A 1 98 ? -1.625 -1.696 -0.172 1.00 92.12 98 GLY A N 1
ATOM 761 C CA . GLY A 1 98 ? -2.907 -1.070 -0.478 1.00 92.12 98 GLY A CA 1
ATOM 762 C C . GLY A 1 98 ? -4.090 -1.914 -0.011 1.00 92.12 98 GLY A C 1
ATOM 763 O O . GLY A 1 98 ? -5.019 -1.372 0.584 1.00 92.12 98 GLY A O 1
ATOM 764 N N . TYR A 1 99 ? -4.031 -3.238 -0.193 1.00 92.38 99 TYR A N 1
ATOM 765 C CA . TYR A 1 99 ? -5.043 -4.157 0.328 1.00 92.38 99 TYR A CA 1
ATOM 766 C C . TYR A 1 99 ? -5.145 -4.087 1.856 1.00 92.38 99 TYR A C 1
ATOM 768 O O . TYR A 1 99 ? -6.237 -3.891 2.385 1.00 92.38 99 TYR A O 1
ATOM 776 N N . LYS A 1 100 ? -4.016 -4.177 2.573 1.00 92.06 100 LYS A N 1
ATOM 777 C CA . LYS A 1 100 ? -3.999 -4.095 4.045 1.00 92.06 100 LYS A CA 1
ATOM 778 C C . LYS A 1 100 ? -4.536 -2.760 4.553 1.00 92.06 100 LYS A C 1
ATOM 780 O O . LYS A 1 100 ? -5.365 -2.736 5.457 1.00 92.06 100 LYS A O 1
ATOM 785 N N . TRP A 1 101 ? -4.119 -1.651 3.944 1.00 93.81 101 TRP A N 1
ATOM 786 C CA . TRP A 1 101 ? -4.621 -0.325 4.305 1.00 93.81 101 TRP A CA 1
ATOM 787 C C . TRP A 1 101 ? -6.124 -0.176 4.033 1.00 93.81 101 TRP A C 1
ATOM 789 O O . TRP A 1 101 ? -6.867 0.355 4.860 1.00 93.81 101 TRP A O 1
ATOM 799 N N . GLY A 1 102 ? -6.589 -0.693 2.894 1.00 93.88 102 GLY A N 1
ATOM 800 C CA . GLY A 1 102 ? -8.008 -0.746 2.557 1.00 93.88 102 GLY A CA 1
ATOM 801 C C . GLY A 1 102 ? -8.814 -1.576 3.556 1.00 93.88 102 GLY A C 1
ATOM 802 O O . GLY A 1 102 ? -9.900 -1.158 3.951 1.00 93.88 102 GLY A O 1
ATOM 803 N N . LEU A 1 103 ? -8.265 -2.702 4.015 1.00 93.19 103 LEU A N 1
ATOM 804 C CA . LEU A 1 103 ? -8.886 -3.562 5.019 1.00 93.19 103 LEU A CA 1
ATOM 805 C C . LEU A 1 103 ? -9.010 -2.853 6.372 1.00 93.19 103 LEU A C 1
ATOM 807 O O . LEU A 1 103 ? -10.099 -2.832 6.940 1.00 93.19 103 LEU A O 1
ATOM 811 N N . VAL A 1 104 ? -7.939 -2.204 6.841 1.00 93.94 104 VAL A N 1
ATOM 812 C CA . VAL A 1 104 ? -7.958 -1.380 8.061 1.00 93.94 104 VAL A CA 1
ATOM 813 C C . VAL A 1 104 ? -9.056 -0.330 7.980 1.00 93.94 104 VAL A C 1
ATOM 815 O O . VAL A 1 104 ? -9.909 -0.276 8.865 1.00 93.94 104 VAL A O 1
ATOM 818 N N . ARG A 1 105 ? -9.103 0.464 6.903 1.00 93.81 105 ARG A N 1
ATOM 819 C CA . ARG A 1 105 ? -10.154 1.477 6.724 1.00 93.81 105 ARG A CA 1
ATOM 820 C C . ARG A 1 105 ? -11.549 0.869 6.643 1.00 93.81 105 ARG A C 1
ATOM 822 O O . ARG A 1 105 ? -12.466 1.391 7.265 1.00 93.81 105 ARG A O 1
ATOM 829 N N . GLY A 1 106 ? -11.720 -0.215 5.895 1.00 93.44 106 GLY A N 1
ATOM 830 C CA . GLY A 1 106 ? -13.015 -0.861 5.695 1.00 93.44 106 GLY A CA 1
ATOM 831 C C . GLY A 1 106 ? -13.589 -1.431 6.988 1.00 93.44 106 GLY A C 1
ATOM 832 O O . GLY A 1 106 ? -14.723 -1.121 7.342 1.00 93.44 106 GLY A O 1
ATOM 833 N N . VAL A 1 107 ? -12.795 -2.217 7.718 1.00 91.69 107 VAL A N 1
ATOM 834 C CA . VAL A 1 107 ? -13.228 -2.860 8.965 1.00 91.69 107 VAL A CA 1
ATOM 835 C C . VAL A 1 107 ? -13.501 -1.818 10.045 1.00 91.69 107 VAL A C 1
ATOM 837 O O . VAL A 1 107 ? -14.558 -1.855 10.669 1.00 91.69 107 VAL A O 1
ATOM 840 N N . THR A 1 108 ? -12.600 -0.853 10.239 1.00 91.88 108 THR A N 1
ATOM 841 C CA . THR A 1 108 ? -12.796 0.196 11.256 1.00 91.88 108 THR A CA 1
ATOM 842 C C . THR A 1 108 ? -13.995 1.081 10.956 1.00 91.88 108 THR A C 1
ATOM 844 O O . THR A 1 108 ? -14.756 1.383 11.870 1.00 91.88 108 THR A O 1
ATOM 847 N N . SER A 1 109 ? -14.210 1.440 9.686 1.00 92.00 109 SER A N 1
ATOM 848 C CA . SER A 1 109 ? -15.395 2.198 9.277 1.00 92.00 109 SER A CA 1
ATOM 849 C C . SER A 1 109 ? -16.666 1.385 9.488 1.00 92.00 109 SER A C 1
ATOM 851 O O . SER A 1 109 ? -17.637 1.895 10.032 1.00 92.00 109 SER A O 1
ATOM 853 N N . ALA A 1 110 ? -16.674 0.105 9.104 1.00 91.12 110 ALA A N 1
ATOM 854 C CA . ALA A 1 110 ? -17.829 -0.753 9.341 1.00 91.12 110 ALA A CA 1
ATOM 855 C C . ALA A 1 110 ? -18.171 -0.778 10.837 1.00 91.12 110 ALA A C 1
ATOM 857 O O . ALA A 1 110 ? -19.286 -0.427 11.211 1.00 91.12 110 ALA A O 1
ATOM 858 N N . LEU A 1 111 ? -17.194 -1.081 11.698 1.00 88.25 111 LEU A N 1
ATOM 859 C CA . LEU A 1 111 ? -17.391 -1.131 13.147 1.00 88.25 111 LEU A CA 1
ATOM 860 C C . LEU A 1 111 ? -17.843 0.212 13.745 1.00 88.25 111 LEU A C 1
ATOM 862 O O . LEU A 1 111 ? -18.680 0.217 14.648 1.00 88.25 111 LEU A O 1
ATOM 866 N N . SER A 1 112 ? -17.340 1.348 13.250 1.00 88.38 112 SER A N 1
ATOM 867 C CA . SER A 1 112 ? -17.728 2.671 13.756 1.00 88.38 112 SER A CA 1
ATOM 868 C C . SER A 1 112 ? -19.131 3.097 13.313 1.00 88.38 112 SER A C 1
ATOM 870 O O . SER A 1 112 ? -19.833 3.752 14.085 1.00 88.38 112 SER A O 1
ATOM 872 N N . TYR A 1 113 ? -19.597 2.669 12.136 1.00 89.00 113 TYR A N 1
ATOM 873 C CA . TYR A 1 113 ? -20.933 2.988 11.612 1.00 89.00 113 TYR A CA 1
ATOM 874 C C . TYR A 1 113 ? -22.033 1.984 11.990 1.00 89.00 113 TYR A C 1
ATOM 876 O O . TYR A 1 113 ? -23.198 2.212 11.661 1.00 89.00 113 TYR A O 1
ATOM 884 N N . LEU A 1 114 ? -21.713 0.896 12.698 1.00 88.81 114 LEU A N 1
ATOM 885 C CA . LEU A 1 114 ? -22.727 -0.049 13.173 1.00 88.81 114 LEU A CA 1
ATOM 886 C C . LEU A 1 114 ? -23.766 0.634 14.102 1.00 88.81 114 LEU A C 1
ATOM 888 O O . LEU A 1 114 ? -23.402 1.508 14.897 1.00 88.81 114 LEU A O 1
ATOM 892 N N . PRO A 1 115 ? -25.045 0.218 14.067 1.00 87.88 115 PRO A N 1
ATOM 893 C CA . PRO A 1 115 ? -26.047 0.644 15.044 1.00 87.88 115 PRO A CA 1
ATOM 894 C C . PRO A 1 115 ? -25.696 0.208 16.472 1.00 87.88 115 PRO A C 1
ATOM 896 O O . PRO A 1 115 ? -25.132 -0.869 16.663 1.00 87.88 115 PRO A O 1
ATOM 899 N N . ASP A 1 116 ? -26.103 0.984 17.479 1.00 86.00 116 ASP A N 1
ATOM 900 C CA . ASP A 1 116 ? -25.711 0.748 18.879 1.00 86.00 116 ASP A CA 1
ATOM 901 C C . ASP A 1 116 ? -26.128 -0.630 19.411 1.00 86.00 116 ASP A C 1
ATOM 903 O O . ASP A 1 116 ? -25.325 -1.297 20.053 1.00 86.00 116 ASP A O 1
ATOM 907 N N . HIS A 1 117 ? -27.323 -1.118 19.057 1.00 85.00 117 HIS A N 1
ATOM 908 C CA . HIS A 1 117 ? -27.786 -2.455 19.455 1.00 85.00 117 HIS A CA 1
ATOM 909 C C . HIS A 1 117 ? -26.878 -3.580 18.925 1.00 85.00 117 HIS A C 1
ATOM 911 O O . HIS A 1 117 ? -26.608 -4.548 19.630 1.00 85.00 117 HIS A O 1
ATOM 917 N N . LEU A 1 118 ? -26.366 -3.440 17.696 1.00 82.56 118 LEU A N 1
ATOM 918 C CA . LEU A 1 118 ? -25.479 -4.427 17.081 1.00 82.56 118 LEU A CA 1
ATOM 919 C C . LEU A 1 118 ? -24.041 -4.266 17.585 1.00 82.56 118 LEU A C 1
ATOM 921 O O . LEU A 1 118 ? -23.346 -5.256 17.802 1.00 82.56 118 LEU A O 1
ATOM 925 N N . LYS A 1 119 ? -23.596 -3.027 17.839 1.00 84.12 119 LYS A N 1
ATOM 926 C CA . LYS A 1 119 ? -22.332 -2.772 18.547 1.00 84.12 119 LYS A CA 1
ATOM 927 C C . LYS A 1 119 ? -22.348 -3.391 19.937 1.00 84.12 119 LYS A C 1
ATOM 929 O O . LYS A 1 119 ? -21.324 -3.896 20.377 1.00 84.12 119 LYS A O 1
ATOM 934 N N . GLU A 1 120 ? -23.484 -3.365 20.622 1.00 83.25 120 GLU A N 1
ATOM 935 C CA . GLU A 1 120 ? -23.637 -3.970 21.940 1.00 83.25 120 GLU A CA 1
ATOM 936 C C . GLU A 1 120 ? -23.512 -5.490 21.918 1.00 83.25 120 GLU A C 1
ATOM 938 O O . GLU A 1 120 ? -22.851 -6.059 22.787 1.00 83.25 120 GLU A O 1
ATOM 943 N N . GLU A 1 121 ? -24.076 -6.124 20.894 1.00 81.56 121 GLU A N 1
ATOM 944 C CA . GLU A 1 121 ? -24.012 -7.569 20.686 1.00 81.56 121 GLU A CA 1
ATOM 945 C C . GLU A 1 121 ? -22.616 -8.042 20.240 1.00 81.56 121 GLU A C 1
ATOM 947 O O . GLU A 1 121 ? -22.090 -9.033 20.752 1.00 81.56 121 GLU A O 1
ATOM 952 N N . MET A 1 122 ? -21.980 -7.321 19.310 1.00 77.00 122 MET A N 1
ATOM 953 C CA . MET A 1 122 ? -20.659 -7.683 18.784 1.00 77.00 122 MET A CA 1
ATOM 954 C C . MET A 1 122 ? -19.514 -7.280 19.722 1.00 77.00 122 MET A C 1
ATOM 956 O O . MET A 1 122 ? -18.521 -8.003 19.824 1.00 77.00 122 MET A O 1
ATOM 960 N N . LEU A 1 123 ? -19.647 -6.142 20.412 1.00 80.62 123 LEU A N 1
ATOM 961 C CA . LEU A 1 123 ? -18.682 -5.595 21.367 1.00 80.62 123 LEU A CA 1
ATOM 962 C C . LEU A 1 123 ? -19.354 -5.365 22.733 1.00 80.62 123 LEU A C 1
ATOM 964 O O . LEU A 1 123 ? -19.686 -4.231 23.088 1.00 80.62 123 LEU A O 1
ATOM 968 N N . PRO A 1 124 ? -19.512 -6.401 23.572 1.00 76.38 124 PRO A N 1
ATOM 969 C CA . PRO A 1 124 ? -20.157 -6.243 24.878 1.00 76.38 124 PRO A CA 1
ATOM 970 C C . PRO A 1 124 ? -19.380 -5.325 25.834 1.00 76.38 124 PRO A C 1
ATOM 972 O O . PRO A 1 124 ? -19.966 -4.667 26.689 1.00 76.38 124 PRO A O 1
ATOM 975 N N . LYS A 1 125 ? -18.050 -5.259 25.691 1.00 83.62 125 LYS A N 1
ATOM 976 C CA . LYS A 1 125 ? -17.166 -4.493 26.580 1.00 83.62 125 LYS A CA 1
ATOM 977 C C . LYS A 1 125 ? -17.092 -3.026 26.150 1.00 83.62 125 LYS A C 1
ATOM 979 O O . LYS A 1 125 ? -16.638 -2.736 25.043 1.00 83.62 125 LYS A O 1
ATOM 984 N N . LEU A 1 126 ? -17.430 -2.100 27.050 1.00 82.50 126 LEU A N 1
ATOM 985 C CA . LEU A 1 126 ? -17.334 -0.654 26.794 1.00 82.50 126 LEU A CA 1
ATOM 986 C C . LEU A 1 126 ? -15.911 -0.231 26.382 1.00 82.50 126 LEU A C 1
ATOM 988 O O . LEU A 1 126 ? -15.745 0.493 25.406 1.00 82.50 126 LEU A O 1
ATOM 992 N N . GLU A 1 127 ? -14.886 -0.780 27.041 1.00 85.75 127 GLU A N 1
ATOM 993 C CA . GLU A 1 127 ? -13.475 -0.507 26.731 1.00 85.75 127 GLU A CA 1
ATOM 994 C C . GLU A 1 127 ? -13.110 -0.832 25.274 1.00 85.75 127 GLU A C 1
ATOM 996 O O . GLU A 1 127 ? -12.390 -0.077 24.623 1.00 85.75 127 GLU A O 1
ATOM 1001 N N . THR A 1 128 ? -13.635 -1.936 24.728 1.00 83.50 128 THR A N 1
ATOM 1002 C CA . THR A 1 128 ? -13.376 -2.318 23.329 1.00 83.50 128 THR A CA 1
ATOM 1003 C C . THR A 1 128 ? -14.025 -1.350 22.345 1.00 83.50 128 THR A C 1
ATOM 1005 O O . THR A 1 128 ? -13.439 -1.056 21.306 1.00 83.50 128 THR A O 1
ATOM 1008 N N . ARG A 1 129 ? -15.189 -0.782 22.690 1.00 86.44 129 ARG A N 1
ATOM 1009 C CA . ARG A 1 129 ? -15.872 0.218 21.855 1.00 86.44 129 ARG A CA 1
ATOM 1010 C C . ARG A 1 129 ? -15.079 1.516 21.794 1.00 86.44 129 ARG A C 1
ATOM 1012 O O . ARG A 1 129 ? -14.876 2.055 20.712 1.00 86.44 129 ARG A O 1
ATOM 1019 N N . GLU A 1 130 ? -14.579 1.980 22.937 1.00 89.81 130 GLU A N 1
ATOM 1020 C CA . GLU A 1 130 ? -13.729 3.172 22.998 1.00 89.81 130 GLU A CA 1
ATOM 1021 C C . GLU A 1 130 ? -12.413 2.973 22.237 1.00 89.81 130 GLU A C 1
ATOM 1023 O O . GLU A 1 130 ? -11.964 3.874 21.528 1.00 89.81 130 GLU A O 1
ATOM 1028 N N . LYS A 1 131 ? -11.801 1.783 22.333 1.00 90.19 131 LYS A N 1
ATOM 1029 C CA . LYS A 1 131 ? -10.613 1.429 21.539 1.00 90.19 131 LYS A CA 1
ATOM 1030 C C . LYS A 1 131 ? -10.903 1.478 20.037 1.00 90.19 131 LYS A C 1
ATOM 1032 O O . LYS A 1 131 ? -10.155 2.136 19.319 1.00 90.19 131 LYS A O 1
ATOM 1037 N N . VAL A 1 132 ? -11.987 0.847 19.573 1.00 89.75 132 VAL A N 1
ATOM 1038 C CA . VAL A 1 132 ? -12.400 0.876 18.158 1.00 89.75 132 VAL A CA 1
ATOM 1039 C C . VAL A 1 132 ? -12.648 2.304 17.682 1.00 89.75 132 VAL A C 1
ATOM 1041 O O . VAL A 1 132 ? -12.175 2.668 16.609 1.00 89.75 132 VAL A O 1
ATOM 1044 N N . GLN A 1 133 ? -13.340 3.125 18.475 1.00 91.50 133 GLN A N 1
ATOM 1045 C CA . GLN A 1 133 ? -13.633 4.511 18.113 1.00 91.50 133 GLN A CA 1
ATOM 1046 C C . GLN A 1 133 ? -12.352 5.344 17.977 1.00 91.50 133 GLN A C 1
ATOM 1048 O O . GLN A 1 133 ? -12.151 6.002 16.958 1.00 91.50 133 GLN A O 1
ATOM 1053 N N . ARG A 1 134 ? -11.444 5.261 18.958 1.00 93.38 134 ARG A N 1
ATOM 1054 C CA . ARG A 1 134 ? -10.145 5.950 18.890 1.00 93.38 134 ARG A CA 1
ATOM 1055 C C . ARG A 1 134 ? -9.304 5.473 17.710 1.00 93.38 134 ARG A C 1
ATOM 1057 O O . ARG A 1 134 ? -8.647 6.277 17.053 1.00 93.38 134 ARG A O 1
ATOM 1064 N N . PHE A 1 135 ? -9.326 4.172 17.433 1.00 93.81 135 PHE A N 1
ATOM 1065 C CA . PHE A 1 135 ? -8.606 3.600 16.304 1.00 93.81 135 PHE A CA 1
ATOM 1066 C C . PHE A 1 135 ? -9.181 4.088 14.967 1.00 93.81 135 PHE A C 1
ATOM 1068 O O . PHE A 1 135 ? -8.423 4.511 14.098 1.00 93.81 135 PHE A O 1
ATOM 1075 N N . TYR A 1 136 ? -10.509 4.133 14.832 1.00 94.62 136 TYR A N 1
ATOM 1076 C CA . TYR A 1 136 ? -11.186 4.706 13.670 1.00 94.62 136 TYR A CA 1
ATOM 1077 C C . TYR A 1 136 ? -10.815 6.180 13.454 1.00 94.62 136 TYR A C 1
ATOM 1079 O O . TYR A 1 136 ? -10.465 6.560 12.340 1.00 94.62 136 TYR A O 1
ATOM 1087 N N . GLU A 1 137 ? -10.819 7.003 14.504 1.00 94.75 137 GLU A N 1
ATOM 1088 C CA . GLU A 1 137 ? -10.417 8.415 14.417 1.00 94.75 137 GLU A CA 1
ATOM 1089 C C . GLU A 1 137 ? -8.952 8.571 13.986 1.00 94.75 137 GLU A C 1
ATOM 1091 O O . GLU A 1 137 ? -8.640 9.401 13.129 1.00 94.75 137 GLU A O 1
ATOM 1096 N N . SER A 1 138 ? -8.058 7.729 14.515 1.00 94.50 138 SER A N 1
ATOM 1097 C CA . SER A 1 138 ? -6.649 7.706 14.116 1.00 94.50 138 SER A CA 1
ATOM 1098 C C . SER A 1 138 ? -6.482 7.334 12.640 1.00 94.50 138 SER A C 1
ATOM 1100 O O . SER A 1 138 ? -5.810 8.048 11.897 1.00 94.50 138 SER A O 1
ATOM 1102 N N . VAL A 1 139 ? -7.157 6.279 12.180 1.00 94.50 139 VAL A N 1
ATOM 1103 C CA . VAL A 1 139 ? -7.128 5.830 10.780 1.00 94.50 139 VAL A CA 1
ATOM 1104 C C . VAL A 1 139 ? -7.728 6.880 9.840 1.00 94.50 139 VAL A C 1
ATOM 1106 O O . VAL A 1 139 ? -7.173 7.142 8.774 1.00 94.50 139 VAL A O 1
ATOM 1109 N N . GLN A 1 140 ? -8.834 7.517 10.231 1.00 93.31 140 GLN A N 1
ATOM 1110 C CA . GLN A 1 140 ? -9.527 8.521 9.423 1.00 93.31 140 GLN A CA 1
ATOM 1111 C C . GLN A 1 140 ? -8.768 9.854 9.347 1.00 93.31 140 GLN A C 1
ATOM 1113 O O . GLN A 1 140 ? -8.947 10.604 8.386 1.00 93.31 140 GLN A O 1
ATOM 1118 N N . SER A 1 141 ? -7.898 10.143 10.321 1.00 94.75 141 SER A N 1
ATOM 1119 C CA . SER A 1 141 ? -7.008 11.309 10.272 1.00 94.75 141 SER A CA 1
ATOM 1120 C C . SER A 1 141 ? -5.982 11.228 9.134 1.00 94.75 141 SER A C 1
ATOM 1122 O O . SER A 1 141 ? -5.516 12.259 8.647 1.00 94.75 141 SER A O 1
ATOM 1124 N N . VAL A 1 142 ? -5.664 10.016 8.664 1.00 94.06 142 VAL A N 1
ATOM 1125 C CA . VAL A 1 142 ? -4.730 9.794 7.559 1.00 94.06 142 VAL A CA 1
ATOM 1126 C C . VAL A 1 142 ? -5.463 9.943 6.230 1.00 94.06 142 VAL A C 1
ATOM 1128 O O . VAL A 1 142 ? -6.305 9.125 5.845 1.00 94.06 142 VAL A O 1
ATOM 1131 N N . SER A 1 143 ? -5.115 10.992 5.486 1.00 94.44 143 SER A N 1
ATOM 1132 C CA . SER A 1 143 ? -5.675 11.220 4.157 1.00 94.44 143 SER A CA 1
ATOM 1133 C C . SER A 1 143 ? -5.190 10.166 3.152 1.00 94.44 143 SER A C 1
ATOM 1135 O O . SER A 1 143 ? -4.160 9.518 3.332 1.00 94.44 143 SER A O 1
ATOM 1137 N N . THR A 1 144 ? -5.908 10.003 2.036 1.00 92.56 144 THR A N 1
ATOM 1138 C CA . THR A 1 144 ? -5.463 9.088 0.965 1.00 92.56 144 THR A CA 1
ATOM 1139 C C . THR A 1 144 ? -4.119 9.523 0.373 1.00 92.56 144 THR A C 1
ATOM 1141 O O . THR A 1 144 ? -3.276 8.675 0.098 1.00 92.56 144 THR A O 1
ATOM 1144 N N . GLY A 1 145 ? -3.884 10.834 0.242 1.00 93.88 145 GLY A N 1
ATOM 1145 C CA . GLY A 1 145 ? -2.600 11.363 -0.215 1.00 93.88 145 GLY A CA 1
ATOM 1146 C C . GLY A 1 145 ? -1.471 11.067 0.772 1.00 93.88 145 GLY A C 1
ATOM 1147 O O . GLY A 1 145 ? -0.407 10.608 0.366 1.00 93.88 145 GLY A O 1
ATOM 1148 N N . ASP A 1 146 ? -1.705 11.247 2.069 1.00 93.56 146 ASP A N 1
ATOM 1149 C CA . ASP A 1 146 ? -0.675 10.983 3.076 1.00 93.56 146 ASP A CA 1
ATOM 1150 C C . ASP A 1 146 ? -0.395 9.487 3.221 1.00 93.56 146 ASP A C 1
ATOM 1152 O O . ASP A 1 146 ? 0.765 9.105 3.316 1.00 93.56 146 ASP A O 1
ATOM 1156 N N . ALA A 1 147 ? -1.405 8.622 3.087 1.00 92.81 147 ALA A N 1
ATOM 1157 C CA . ALA A 1 147 ? -1.193 7.177 3.003 1.00 92.81 147 ALA A CA 1
ATOM 1158 C C . ALA A 1 147 ? -0.276 6.799 1.825 1.00 92.81 147 ALA A C 1
ATOM 1160 O O . ALA A 1 147 ? 0.637 5.991 1.986 1.00 92.81 147 ALA A O 1
ATOM 1161 N N . THR A 1 148 ? -0.462 7.410 0.647 1.00 91.75 148 THR A N 1
ATOM 1162 C CA . THR A 1 148 ? 0.450 7.162 -0.483 1.00 91.75 148 THR A CA 1
ATOM 1163 C C . THR A 1 148 ? 1.867 7.663 -0.210 1.00 91.75 148 THR A C 1
ATOM 1165 O O . THR A 1 148 ? 2.821 6.965 -0.544 1.00 91.75 148 THR A O 1
ATOM 1168 N N . LYS A 1 149 ? 2.030 8.820 0.449 1.00 92.38 149 LYS A N 1
ATOM 1169 C CA . LYS A 1 149 ? 3.354 9.330 0.844 1.00 92.38 149 LYS A CA 1
ATOM 1170 C C . LYS A 1 149 ? 4.044 8.397 1.834 1.00 92.38 149 LYS A C 1
ATOM 1172 O O . LYS A 1 149 ? 5.181 8.021 1.586 1.00 92.38 149 LYS A O 1
ATOM 1177 N N . LEU A 1 150 ? 3.340 7.967 2.883 1.00 91.75 150 LEU A N 1
ATOM 1178 C CA . LEU A 1 150 ? 3.853 7.030 3.886 1.00 91.75 150 LEU A CA 1
ATOM 1179 C C . LEU A 1 150 ? 4.333 5.722 3.245 1.00 91.75 150 LEU A C 1
ATOM 1181 O O . LEU A 1 150 ? 5.364 5.186 3.634 1.00 91.75 150 LEU A O 1
ATOM 1185 N N . PHE A 1 151 ? 3.618 5.224 2.232 1.00 91.25 151 PHE A N 1
ATOM 1186 C CA . PHE A 1 151 ? 4.050 4.056 1.463 1.00 91.25 151 PHE A CA 1
ATOM 1187 C C . PHE A 1 151 ? 5.334 4.313 0.660 1.00 91.25 151 PHE A C 1
ATOM 1189 O O . PHE A 1 151 ? 6.226 3.466 0.634 1.00 91.25 151 PHE A O 1
ATOM 1196 N N . PHE A 1 152 ? 5.453 5.466 -0.002 1.00 90.38 152 PHE A N 1
ATOM 1197 C CA . PHE A 1 152 ? 6.674 5.794 -0.737 1.00 90.38 152 PHE A CA 1
ATOM 1198 C C . PHE A 1 152 ? 7.871 5.990 0.192 1.00 90.38 152 PHE A C 1
ATOM 1200 O O . PHE A 1 152 ? 8.953 5.496 -0.116 1.00 90.38 152 PHE A O 1
ATOM 1207 N N . GLU A 1 153 ? 7.682 6.658 1.328 1.00 90.25 153 GLU A N 1
ATOM 1208 C CA . GLU A 1 153 ? 8.712 6.800 2.359 1.00 90.25 153 GLU A CA 1
ATOM 1209 C C . GLU A 1 153 ? 9.177 5.426 2.856 1.00 90.25 153 GLU A C 1
ATOM 1211 O O . GLU A 1 153 ? 10.380 5.173 2.895 1.00 90.25 153 GLU A O 1
ATOM 1216 N N . ASP A 1 154 ? 8.248 4.500 3.116 1.00 87.81 154 ASP A N 1
ATOM 1217 C CA . ASP A 1 154 ? 8.553 3.117 3.508 1.00 87.81 154 ASP A CA 1
ATOM 1218 C C . ASP A 1 154 ? 9.447 2.404 2.479 1.00 87.81 154 ASP A C 1
ATOM 1220 O O . ASP A 1 154 ? 10.487 1.845 2.830 1.00 87.81 154 ASP A O 1
ATOM 1224 N N . ILE A 1 155 ? 9.120 2.505 1.184 1.00 85.88 155 ILE A N 1
ATOM 1225 C CA . ILE A 1 155 ? 9.949 1.932 0.108 1.00 85.88 155 ILE A CA 1
ATOM 1226 C C . ILE A 1 155 ? 11.349 2.562 0.070 1.00 85.88 155 ILE A C 1
ATOM 1228 O O . ILE A 1 155 ? 12.339 1.881 -0.217 1.00 85.88 155 ILE A O 1
ATOM 1232 N N . MET A 1 156 ? 11.453 3.872 0.296 1.00 85.38 156 MET A N 1
ATOM 1233 C CA . MET A 1 156 ? 12.740 4.568 0.271 1.00 85.38 156 MET A CA 1
ATOM 1234 C C . MET A 1 156 ? 13.617 4.144 1.451 1.00 85.38 156 MET A C 1
ATOM 1236 O O . MET A 1 156 ? 14.801 3.853 1.265 1.00 85.38 156 MET A O 1
ATOM 1240 N N . HIS A 1 157 ? 13.036 4.021 2.642 1.00 80.00 157 HIS A N 1
ATOM 1241 C CA . HIS A 1 157 ? 13.747 3.543 3.823 1.00 80.00 157 HIS A CA 1
ATOM 1242 C C . HIS A 1 157 ? 14.144 2.063 3.692 1.00 80.00 157 HIS A C 1
ATOM 1244 O O . HIS A 1 157 ? 15.309 1.738 3.916 1.00 80.00 157 HIS A O 1
ATOM 1250 N N . SER A 1 158 ? 13.266 1.188 3.183 1.00 75.00 158 SER A N 1
ATOM 1251 C CA . SER A 1 158 ? 13.574 -0.242 3.009 1.00 75.00 158 SER A CA 1
ATOM 1252 C C . SER A 1 158 ? 14.724 -0.506 2.025 1.00 75.00 158 SER A C 1
ATOM 1254 O O . SER A 1 158 ? 15.501 -1.450 2.185 1.00 75.00 158 SER A O 1
ATOM 1256 N N . LYS A 1 159 ? 14.861 0.324 0.981 1.00 68.88 159 LYS A N 1
ATOM 1257 C CA . LYS A 1 159 ? 15.972 0.230 0.014 1.00 68.88 159 LYS A CA 1
ATOM 1258 C C . LYS A 1 159 ? 17.311 0.655 0.615 1.00 68.88 159 LYS A C 1
ATOM 1260 O O . LYS A 1 159 ? 18.347 0.125 0.219 1.00 68.88 159 LYS A O 1
ATOM 1265 N N . THR A 1 160 ? 17.285 1.582 1.568 1.00 57.88 160 THR A N 1
ATOM 1266 C CA . THR A 1 160 ? 18.494 2.111 2.213 1.00 57.88 160 THR A CA 1
ATOM 1267 C C . THR A 1 160 ? 19.139 1.053 3.115 1.00 57.88 160 THR A C 1
ATOM 1269 O O . THR A 1 160 ? 20.358 0.887 3.087 1.00 57.88 160 THR A O 1
ATOM 1272 N N . ASP A 1 161 ? 18.324 0.249 3.805 1.00 52.19 161 ASP A N 1
ATOM 1273 C CA . ASP A 1 161 ? 18.789 -0.858 4.656 1.00 52.19 161 ASP A CA 1
ATOM 1274 C C . ASP A 1 161 ? 19.330 -2.049 3.842 1.00 52.19 161 ASP A C 1
ATOM 1276 O O . ASP A 1 161 ? 20.268 -2.732 4.251 1.00 52.19 161 ASP A O 1
ATOM 1280 N N . THR A 1 162 ? 18.797 -2.273 2.636 1.00 51.66 162 THR A N 1
ATOM 1281 C CA . THR A 1 162 ? 19.227 -3.382 1.760 1.00 51.66 162 THR A CA 1
ATOM 1282 C C . THR A 1 162 ? 20.608 -3.127 1.131 1.00 51.66 162 THR A C 1
ATOM 1284 O O . THR A 1 162 ? 21.342 -4.066 0.823 1.00 51.66 162 THR A O 1
ATOM 1287 N N . SER A 1 163 ? 21.019 -1.861 0.989 1.00 49.56 163 SER A N 1
ATOM 1288 C CA . SER A 1 163 ? 22.324 -1.503 0.412 1.00 49.56 163 SER A CA 1
ATOM 1289 C C . SER A 1 163 ? 23.515 -1.742 1.353 1.00 49.56 163 SER A C 1
ATOM 1291 O O . SER A 1 163 ? 24.653 -1.678 0.888 1.00 49.56 163 SER A O 1
ATOM 1293 N N . GLN A 1 164 ? 23.297 -2.030 2.643 1.00 41.44 164 GLN A N 1
ATOM 1294 C CA . GLN A 1 164 ? 24.385 -2.336 3.588 1.00 41.44 164 GLN A CA 1
ATOM 1295 C C . GLN A 1 164 ? 24.814 -3.815 3.589 1.00 41.44 164 GLN A C 1
ATOM 1297 O O . GLN A 1 164 ? 25.870 -4.127 4.131 1.00 41.44 164 GLN A O 1
ATOM 1302 N N . TYR A 1 165 ? 24.063 -4.716 2.941 1.00 39.19 165 TYR A N 1
ATOM 1303 C CA . TYR A 1 165 ? 24.311 -6.168 2.993 1.00 39.19 165 TYR A CA 1
ATOM 1304 C C . TYR A 1 165 ? 24.675 -6.822 1.652 1.00 39.19 165 TYR A C 1
ATOM 1306 O O . TYR A 1 165 ? 24.821 -8.036 1.584 1.00 39.19 165 TYR A O 1
ATOM 1314 N N . HIS A 1 166 ? 24.886 -6.048 0.583 1.00 40.75 166 HIS A N 1
ATOM 1315 C CA . HIS A 1 166 ? 25.327 -6.588 -0.713 1.00 40.75 166 HIS A CA 1
ATOM 1316 C C . HIS A 1 166 ? 26.856 -6.628 -0.900 1.00 40.75 166 HIS A C 1
ATOM 1318 O O . HIS A 1 166 ? 27.347 -6.681 -2.027 1.00 40.75 166 HIS A O 1
ATOM 1324 N N . ALA A 1 167 ? 27.619 -6.674 0.194 1.00 38.91 167 ALA A N 1
ATOM 1325 C CA . ALA A 1 167 ? 28.966 -7.229 0.183 1.00 38.91 167 ALA A CA 1
ATOM 1326 C C . ALA A 1 167 ? 28.914 -8.590 0.889 1.00 38.91 167 ALA A C 1
ATOM 1328 O O . ALA A 1 167 ? 28.601 -8.652 2.071 1.00 38.91 167 ALA A O 1
ATOM 1329 N N . VAL A 1 168 ? 29.285 -9.642 0.158 1.00 38.09 168 VAL A N 1
ATOM 1330 C CA . VAL A 1 168 ? 29.365 -11.061 0.555 1.00 38.09 168 VAL A CA 1
ATOM 1331 C C . VAL A 1 168 ? 28.108 -11.884 0.238 1.00 38.09 168 VAL A C 1
ATOM 1333 O O . VAL A 1 168 ? 27.086 -11.844 0.913 1.00 38.09 168 VAL A O 1
ATOM 1336 N N . ALA A 1 169 ? 28.237 -12.662 -0.837 1.00 44.50 169 ALA A N 1
ATOM 1337 C CA . ALA A 1 169 ? 27.355 -13.763 -1.188 1.00 44.50 169 ALA A CA 1
ATOM 1338 C C . ALA A 1 169 ? 27.602 -14.996 -0.295 1.00 44.50 169 ALA A C 1
ATOM 1340 O O . ALA A 1 169 ? 28.732 -15.218 0.142 1.00 44.50 169 ALA A O 1
ATOM 1341 N N . ASN A 1 170 ? 26.553 -15.823 -0.194 1.00 41.50 170 ASN A N 1
ATOM 1342 C CA . ASN A 1 170 ? 26.459 -17.190 0.350 1.00 41.50 170 ASN A CA 1
ATOM 1343 C C . ASN A 1 170 ? 26.355 -17.314 1.882 1.00 41.50 170 ASN A C 1
ATOM 1345 O O . ASN A 1 170 ? 27.345 -17.125 2.575 1.00 41.50 170 ASN A O 1
ATOM 1349 N N . ASP A 1 171 ? 25.179 -17.693 2.403 1.00 33.41 171 ASP A N 1
ATOM 1350 C CA . ASP A 1 171 ? 24.943 -19.041 2.958 1.00 33.41 171 ASP A CA 1
ATOM 1351 C C . ASP A 1 171 ? 23.473 -19.254 3.387 1.00 33.41 171 ASP A C 1
ATOM 1353 O O . ASP A 1 171 ? 22.682 -18.314 3.481 1.00 33.41 171 ASP A O 1
ATOM 1357 N N . GLU A 1 172 ? 23.119 -20.522 3.583 1.00 38.16 172 GLU A N 1
ATOM 1358 C CA . GLU A 1 172 ? 21.797 -21.090 3.864 1.00 38.16 172 GLU A CA 1
ATOM 1359 C C . GLU A 1 172 ? 21.020 -20.556 5.092 1.00 38.16 172 GLU A C 1
ATOM 1361 O O . GLU A 1 172 ? 21.565 -20.068 6.078 1.00 38.16 172 GLU A O 1
ATOM 1366 N N . ALA A 1 173 ? 19.698 -20.778 5.027 1.00 44.97 173 ALA A N 1
ATOM 1367 C CA . ALA A 1 173 ? 18.787 -21.100 6.132 1.00 44.97 173 ALA A CA 1
ATOM 1368 C C . ALA A 1 173 ? 19.059 -20.430 7.495 1.00 44.97 173 ALA A C 1
ATOM 1370 O O . ALA A 1 173 ? 19.575 -21.034 8.433 1.00 44.97 173 ALA A O 1
ATOM 1371 N N . GLY A 1 174 ? 18.554 -19.209 7.661 1.00 33.06 174 GLY A N 1
ATOM 1372 C CA . GLY A 1 174 ? 18.504 -18.553 8.962 1.00 33.06 174 GLY A CA 1
ATOM 1373 C C . GLY A 1 174 ? 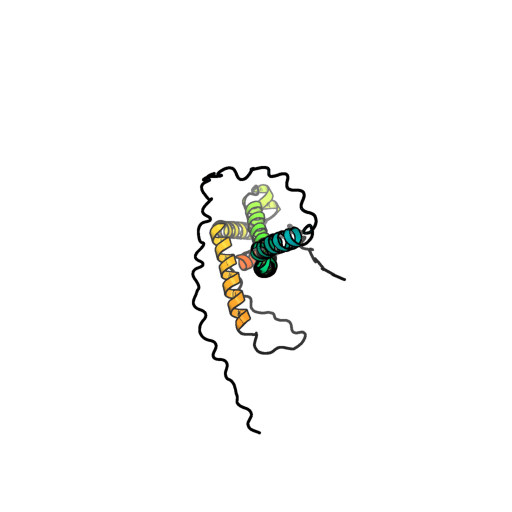17.380 -17.533 9.022 1.00 33.06 174 GLY A C 1
ATOM 1374 O O . GLY A 1 174 ? 17.420 -16.522 8.337 1.00 33.06 174 GLY A O 1
ATOM 1375 N N . ASN A 1 175 ? 16.377 -17.824 9.848 1.00 47.38 175 ASN A N 1
ATOM 1376 C CA . ASN A 1 175 ? 15.271 -16.968 10.275 1.00 47.38 175 ASN A CA 1
ATOM 1377 C C . ASN A 1 175 ? 15.694 -15.500 10.509 1.00 47.38 175 ASN A C 1
ATOM 1379 O O . ASN A 1 175 ? 16.059 -15.117 11.622 1.00 47.38 175 ASN A O 1
ATOM 1383 N N . THR A 1 176 ? 15.601 -14.656 9.482 1.00 34.38 176 THR A N 1
ATOM 1384 C CA . THR A 1 176 ? 15.765 -13.211 9.623 1.00 34.38 176 THR A CA 1
ATOM 1385 C C . THR A 1 176 ? 14.438 -12.610 10.070 1.00 34.38 176 THR A C 1
ATOM 1387 O O . THR A 1 176 ? 13.649 -12.072 9.297 1.00 34.38 176 THR A O 1
ATOM 1390 N N . ARG A 1 177 ? 14.211 -12.629 11.389 1.00 47.28 177 ARG A N 1
ATOM 1391 C CA . ARG A 1 177 ? 13.444 -11.563 12.050 1.00 47.28 177 ARG A CA 1
ATOM 1392 C C . ARG A 1 177 ? 14.256 -10.268 11.929 1.00 47.28 177 ARG A C 1
ATOM 1394 O O . ARG A 1 177 ? 14.840 -9.793 12.897 1.00 47.28 177 ARG A O 1
ATOM 1401 N N . GLY A 1 178 ? 14.335 -9.732 10.712 1.00 34.84 178 GLY A N 1
ATOM 1402 C CA . GLY A 1 178 ? 14.763 -8.363 10.484 1.00 34.84 178 GLY A CA 1
ATOM 1403 C C . GLY A 1 178 ? 13.761 -7.474 11.200 1.00 34.84 178 GLY A C 1
ATOM 1404 O O . GLY A 1 178 ? 12.558 -7.584 10.953 1.00 34.84 178 GLY A O 1
ATOM 1405 N N . GLY A 1 179 ? 14.235 -6.675 12.153 1.00 41.62 179 GLY A N 1
ATOM 1406 C CA . GLY A 1 179 ? 13.428 -5.656 12.807 1.00 41.62 179 GLY A CA 1
ATOM 1407 C C . GLY A 1 179 ? 12.971 -4.662 11.752 1.00 41.62 179 GLY A C 1
ATOM 1408 O O . GLY A 1 179 ? 13.684 -3.718 11.441 1.00 41.62 179 GLY A O 1
ATOM 1409 N N . VAL A 1 180 ? 11.813 -4.931 11.150 1.00 51.41 180 VAL A N 1
ATOM 1410 C CA . VAL A 1 180 ? 11.179 -4.036 10.193 1.00 51.41 180 VAL A CA 1
ATOM 1411 C C . VAL A 1 180 ? 10.826 -2.787 10.984 1.00 51.41 180 VAL A C 1
ATOM 1413 O O . VAL A 1 180 ? 9.996 -2.861 11.893 1.00 51.41 180 VAL A O 1
ATOM 1416 N N . ASN A 1 181 ? 11.465 -1.661 10.667 1.00 54.00 181 ASN A N 1
ATOM 1417 C CA . ASN A 1 181 ? 10.921 -0.356 11.017 1.00 54.00 181 ASN A CA 1
ATOM 1418 C C . ASN A 1 181 ? 9.519 -0.316 10.410 1.00 54.00 181 ASN A C 1
ATOM 1420 O O . ASN A 1 181 ? 9.351 -0.197 9.201 1.00 54.00 181 ASN A O 1
ATOM 1424 N N . CYS A 1 182 ? 8.518 -0.588 11.242 1.00 56.78 182 CYS A N 1
ATOM 1425 C CA . CYS A 1 182 ? 7.155 -0.796 10.795 1.00 56.78 182 CYS A CA 1
ATOM 1426 C C . CYS A 1 182 ? 6.629 0.579 10.377 1.00 56.78 182 CYS A C 1
ATOM 1428 O O . CYS A 1 182 ? 6.424 1.445 11.229 1.00 56.78 182 CYS A O 1
ATOM 1430 N N . SER A 1 183 ? 6.471 0.810 9.072 1.00 74.56 183 SER A N 1
ATOM 1431 C CA . SER A 1 183 ? 5.790 2.000 8.570 1.00 74.56 183 SER A CA 1
ATOM 1432 C C . SER A 1 183 ? 4.442 2.181 9.266 1.00 74.56 183 SER A C 1
ATOM 1434 O O . SER A 1 183 ? 3.792 1.215 9.664 1.00 74.56 183 SER A O 1
ATOM 1436 N N . GLN A 1 184 ? 3.979 3.422 9.402 1.00 84.50 184 GLN A N 1
ATOM 1437 C CA . GLN A 1 184 ? 2.731 3.715 10.115 1.00 84.50 184 GLN A CA 1
ATOM 1438 C C . GLN A 1 184 ? 1.542 2.873 9.598 1.00 84.50 184 GLN A C 1
ATOM 1440 O O . GLN A 1 184 ? 0.727 2.395 10.382 1.00 84.50 184 GLN A O 1
ATOM 1445 N N . LEU A 1 185 ? 1.495 2.600 8.287 1.00 87.56 185 LEU A N 1
ATOM 1446 C CA . LEU A 1 185 ? 0.494 1.734 7.651 1.00 87.56 185 LEU A CA 1
ATOM 1447 C C . LEU A 1 185 ? 0.577 0.269 8.101 1.00 87.56 185 LEU A C 1
ATOM 1449 O O . LEU A 1 185 ? -0.447 -0.387 8.296 1.00 87.56 185 LEU A O 1
ATOM 1453 N N . THR A 1 186 ? 1.788 -0.259 8.263 1.00 86.19 186 THR A N 1
ATOM 1454 C CA . THR A 1 186 ? 1.991 -1.635 8.728 1.00 86.19 186 THR A CA 1
ATOM 1455 C C . THR A 1 186 ? 1.732 -1.765 10.229 1.00 86.19 186 THR A C 1
ATOM 1457 O O . THR A 1 186 ? 1.240 -2.808 10.662 1.00 86.19 186 THR A O 1
ATOM 1460 N N . THR A 1 187 ? 1.960 -0.698 11.002 1.00 91.25 187 THR A N 1
ATOM 1461 C CA . THR A 1 187 ? 1.536 -0.596 12.407 1.00 91.25 187 THR A CA 1
ATOM 1462 C C . THR A 1 187 ? 0.017 -0.638 12.525 1.00 91.25 187 THR A C 1
ATOM 1464 O O . THR A 1 187 ? -0.497 -1.495 13.232 1.00 91.25 187 THR A O 1
ATOM 1467 N N . PHE A 1 188 ? -0.719 0.161 11.743 1.00 92.12 188 PHE A N 1
ATOM 1468 C CA . PHE A 1 188 ? -2.185 0.097 11.744 1.00 92.12 188 PHE A CA 1
ATOM 1469 C C . PHE A 1 188 ? -2.725 -1.289 11.368 1.00 92.12 188 PHE A C 1
ATOM 1471 O O . PHE A 1 188 ? -3.712 -1.742 11.941 1.00 92.12 188 PHE A O 1
ATOM 1478 N N . SER A 1 189 ? -2.082 -1.987 10.427 1.00 91.06 189 SER A N 1
ATOM 1479 C CA . SER A 1 189 ? -2.457 -3.369 10.102 1.00 91.06 189 SER A CA 1
ATOM 1480 C C . SER A 1 189 ? -2.298 -4.296 11.309 1.00 91.06 189 SER A C 1
ATOM 1482 O O . SER A 1 189 ? -3.195 -5.087 11.574 1.00 91.06 189 SER A O 1
ATOM 1484 N N . ARG A 1 190 ? -1.188 -4.187 12.051 1.00 90.81 190 ARG A N 1
ATOM 1485 C CA . ARG A 1 190 ? -0.965 -4.975 13.272 1.00 90.81 190 ARG A CA 1
ATOM 1486 C C . ARG A 1 190 ? -1.953 -4.624 14.376 1.00 90.81 190 ARG A C 1
ATOM 1488 O O . ARG A 1 190 ? -2.470 -5.522 15.030 1.00 90.81 190 ARG A O 1
ATOM 1495 N N . ASP A 1 191 ? -2.212 -3.338 14.573 1.00 91.12 191 ASP A N 1
ATOM 1496 C CA . ASP A 1 191 ? -3.141 -2.862 15.595 1.00 91.12 191 ASP A CA 1
ATOM 1497 C C . ASP A 1 191 ? -4.563 -3.357 15.318 1.00 91.12 191 ASP A C 1
ATOM 1499 O O . ASP A 1 191 ? -5.267 -3.749 16.247 1.00 91.12 191 ASP A O 1
ATOM 1503 N N . LEU A 1 192 ? -4.970 -3.409 14.043 1.00 90.94 192 LEU A N 1
ATOM 1504 C CA . LEU A 1 192 ? -6.235 -4.022 13.646 1.00 90.94 192 LEU A CA 1
ATOM 1505 C C . LEU A 1 192 ? -6.269 -5.512 14.004 1.00 90.94 192 LEU A C 1
ATOM 1507 O O . LEU A 1 192 ? -7.257 -5.958 14.578 1.00 90.94 192 LEU A O 1
ATOM 1511 N N . ASP A 1 193 ? -5.219 -6.270 13.679 1.00 88.75 193 ASP A N 1
ATOM 1512 C CA . ASP A 1 193 ? -5.164 -7.707 13.970 1.00 88.75 193 ASP A CA 1
ATOM 1513 C C . ASP A 1 193 ? -5.292 -7.968 15.482 1.00 88.75 193 ASP A C 1
ATOM 1515 O O . ASP A 1 193 ? -6.123 -8.772 15.903 1.00 88.75 193 ASP A O 1
ATOM 1519 N N . LEU A 1 194 ? -4.560 -7.210 16.307 1.00 88.56 194 LEU A N 1
ATOM 1520 C CA . LEU A 1 194 ? -4.652 -7.280 17.771 1.00 88.56 194 LEU A CA 1
ATOM 1521 C C . LEU A 1 194 ? -6.049 -6.915 18.287 1.00 88.56 194 LEU A C 1
ATOM 1523 O O . LEU A 1 194 ? -6.571 -7.556 19.199 1.00 88.56 194 LEU A O 1
ATOM 1527 N N . LEU A 1 195 ? -6.669 -5.886 17.703 1.00 86.31 195 LEU A N 1
ATOM 1528 C CA . LEU A 1 195 ? -8.012 -5.462 18.080 1.00 86.31 195 LEU A CA 1
ATOM 1529 C C . LEU A 1 195 ? -9.051 -6.531 17.733 1.00 86.31 195 LEU A C 1
ATOM 1531 O O . LEU A 1 195 ? -9.980 -6.738 18.504 1.00 86.31 195 LEU A O 1
ATOM 1535 N N . LEU A 1 196 ? -8.890 -7.224 16.604 1.00 84.44 196 LEU A N 1
ATOM 1536 C CA . LEU A 1 196 ? -9.774 -8.309 16.182 1.00 84.44 196 LEU A CA 1
ATOM 1537 C C . LEU A 1 196 ? -9.609 -9.570 17.037 1.00 84.44 196 LEU A C 1
ATOM 1539 O O . LEU A 1 196 ? -10.608 -10.231 17.307 1.00 84.44 196 LEU A O 1
ATOM 1543 N N . GLU A 1 197 ? -8.401 -9.886 17.512 1.00 83.56 197 GLU A N 1
ATOM 1544 C CA . GLU A 1 197 ? -8.184 -10.978 18.476 1.00 83.56 197 GLU A CA 1
ATOM 1545 C C . GLU A 1 197 ? -8.912 -10.735 19.810 1.00 83.56 197 GLU A C 1
ATOM 1547 O O . GLU A 1 197 ? -9.352 -11.680 20.468 1.00 83.56 197 GLU A O 1
ATOM 1552 N N . GLU A 1 198 ? -9.094 -9.470 20.201 1.00 83.19 198 GLU A N 1
ATOM 1553 C CA . GLU A 1 198 ? -9.853 -9.090 21.399 1.00 83.19 198 GLU A CA 1
ATOM 1554 C C . GLU A 1 198 ? -11.379 -9.282 21.221 1.00 83.19 198 GLU A C 1
ATOM 1556 O O . GLU A 1 198 ? -12.125 -9.273 22.209 1.00 83.19 198 GLU A O 1
ATOM 1561 N N . LEU A 1 199 ? -11.858 -9.493 19.985 1.00 78.62 199 LEU A N 1
ATOM 1562 C CA . LEU A 1 199 ? -13.276 -9.637 19.650 1.00 78.62 199 LEU A CA 1
ATOM 1563 C C . LEU A 1 199 ? -13.690 -11.116 19.551 1.00 78.62 199 LEU A C 1
ATOM 1565 O O . LEU A 1 199 ? -13.343 -11.804 18.592 1.00 78.62 199 LEU A O 1
ATOM 1569 N N . PRO A 1 200 ? -14.522 -11.624 20.478 1.00 67.00 200 PRO A N 1
ATOM 1570 C CA . PRO A 1 200 ? -14.850 -13.050 20.540 1.00 67.00 200 PRO A CA 1
ATOM 1571 C C . PRO A 1 200 ? -15.737 -13.548 19.383 1.00 67.00 200 PRO A C 1
ATOM 1573 O O . PRO A 1 200 ? -15.781 -14.750 19.129 1.00 67.00 200 PRO A O 1
ATOM 1576 N N . ASN A 1 201 ? -16.436 -12.649 18.678 1.00 63.84 201 ASN A N 1
ATOM 1577 C CA . ASN A 1 201 ? -17.485 -13.001 17.710 1.00 63.84 201 ASN A CA 1
ATOM 1578 C C . ASN A 1 201 ? -17.145 -12.672 16.246 1.00 63.84 201 ASN A C 1
ATOM 1580 O O . ASN A 1 201 ? -17.966 -12.923 15.364 1.00 63.84 201 ASN A O 1
ATOM 1584 N N . ILE A 1 202 ? -15.959 -12.126 15.955 1.00 66.50 202 ILE A N 1
ATOM 1585 C CA . ILE A 1 202 ? -15.591 -11.717 14.592 1.00 66.50 202 ILE A CA 1
ATOM 1586 C C . ILE A 1 202 ? -14.506 -12.645 14.059 1.00 66.50 202 ILE A C 1
ATOM 1588 O O . ILE A 1 202 ? -13.335 -12.515 14.395 1.00 66.50 202 ILE A O 1
ATOM 1592 N N . LYS A 1 203 ? -14.887 -13.583 13.186 1.00 63.44 203 LYS A N 1
ATOM 1593 C CA . LYS A 1 203 ? -13.918 -14.336 12.382 1.00 63.44 203 LYS A CA 1
ATOM 1594 C C . LYS A 1 203 ? -13.688 -13.598 11.075 1.00 63.44 203 LYS A C 1
ATOM 1596 O O . LYS A 1 203 ? -14.568 -13.561 10.218 1.00 63.44 203 LYS A O 1
ATOM 1601 N N . MET A 1 204 ? -12.502 -13.022 10.920 1.00 59.50 204 MET A N 1
ATOM 1602 C CA . MET A 1 204 ? -12.083 -12.440 9.653 1.00 59.50 204 MET A CA 1
ATOM 1603 C C . MET A 1 204 ? -11.616 -13.569 8.728 1.00 59.50 204 MET A C 1
ATOM 1605 O O . MET A 1 204 ? -10.671 -14.290 9.042 1.00 59.50 204 MET A O 1
ATOM 1609 N N . VAL A 1 205 ? -12.294 -13.757 7.597 1.00 54.00 205 VAL A N 1
ATOM 1610 C CA . VAL A 1 205 ? -11.828 -14.673 6.549 1.00 54.00 205 VAL A CA 1
ATOM 1611 C C . VAL A 1 205 ? -10.808 -13.913 5.704 1.00 54.00 205 VAL A C 1
ATOM 1613 O O . VAL A 1 205 ? -11.165 -13.240 4.739 1.00 54.00 205 VAL A O 1
ATOM 1616 N N . SER A 1 206 ? -9.532 -13.984 6.077 1.00 52.75 206 SER A N 1
ATOM 1617 C CA . SER A 1 206 ? -8.434 -13.464 5.260 1.00 52.75 206 SER A CA 1
ATOM 1618 C C . SER A 1 206 ? -8.101 -14.465 4.150 1.00 52.75 206 SER A C 1
ATOM 1620 O O . SER A 1 206 ? -7.190 -15.283 4.247 1.00 52.75 206 SER A O 1
ATOM 1622 N N . ALA A 1 207 ? -8.859 -14.429 3.055 1.00 44.03 207 ALA A N 1
ATOM 1623 C CA . ALA A 1 207 ? -8.488 -15.148 1.842 1.00 44.03 207 ALA A CA 1
ATOM 1624 C C . ALA A 1 207 ? -7.360 -14.388 1.122 1.00 44.03 207 ALA A C 1
ATOM 1626 O O . ALA A 1 207 ? -7.598 -13.652 0.170 1.00 44.03 207 ALA A O 1
ATOM 1627 N N . VAL A 1 208 ? -6.120 -14.560 1.582 1.00 50.56 208 VAL A N 1
ATOM 1628 C CA . VAL A 1 208 ? -4.924 -14.243 0.788 1.00 50.56 208 VAL A CA 1
ATOM 1629 C C . VAL A 1 208 ? -4.216 -15.559 0.492 1.00 50.56 208 VAL A C 1
ATOM 1631 O O . VAL A 1 208 ? -3.188 -15.881 1.074 1.00 50.56 208 VAL A O 1
ATOM 1634 N N . VAL A 1 209 ? -4.800 -16.349 -0.409 1.00 44.41 209 VAL A N 1
ATOM 1635 C CA . VAL A 1 209 ? -4.076 -17.420 -1.103 1.00 44.41 209 VAL A CA 1
ATOM 1636 C C . VAL A 1 209 ? -3.986 -17.004 -2.559 1.00 44.41 209 VAL A C 1
ATOM 1638 O O . VAL A 1 209 ? -4.897 -17.209 -3.354 1.00 44.41 209 VAL A O 1
ATOM 1641 N N . GLY A 1 210 ? -2.878 -16.346 -2.866 1.00 43.94 210 GLY A N 1
ATOM 1642 C CA . GLY A 1 210 ? -2.419 -16.073 -4.217 1.00 43.94 210 GLY A CA 1
ATOM 1643 C C . GLY A 1 210 ? -0.970 -16.518 -4.322 1.00 43.94 210 GLY A C 1
ATOM 1644 O O . GLY A 1 210 ? -0.090 -15.701 -4.578 1.00 43.94 210 GLY A O 1
ATOM 1645 N N . GLU A 1 211 ? -0.702 -17.797 -4.048 1.00 40.22 211 GLU A N 1
ATOM 1646 C CA . GLU A 1 211 ? 0.546 -18.424 -4.477 1.00 40.22 211 GLU A CA 1
ATOM 1647 C C . GLU A 1 211 ? 0.499 -18.542 -6.006 1.00 40.22 211 GLU A C 1
ATOM 1649 O O . GLU A 1 211 ? 0.107 -19.565 -6.563 1.00 40.22 211 GLU A O 1
ATOM 1654 N N . CYS A 1 212 ? 0.875 -17.474 -6.711 1.00 38.16 212 CYS A N 1
ATOM 1655 C CA . CYS A 1 212 ? 1.252 -17.589 -8.114 1.00 38.16 212 CYS A CA 1
ATOM 1656 C C . CYS A 1 212 ? 2.607 -18.306 -8.169 1.00 38.16 212 CYS A C 1
ATOM 1658 O O . CYS A 1 212 ? 3.661 -17.673 -8.205 1.00 38.16 212 CYS A O 1
ATOM 1660 N N . SER A 1 213 ? 2.575 -19.639 -8.106 1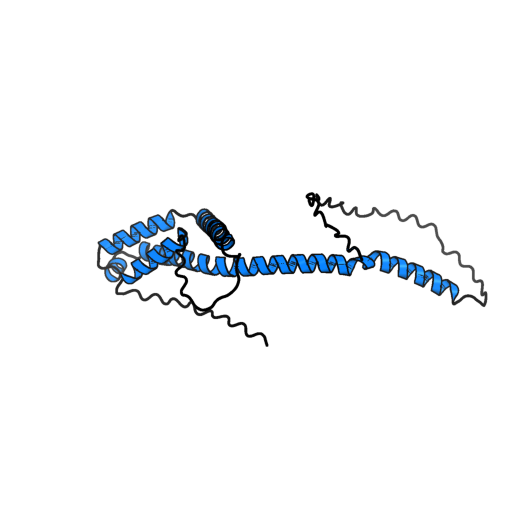.00 42.31 213 SER A N 1
ATOM 1661 C CA . SER A 1 213 ? 3.707 -20.478 -8.488 1.00 42.31 213 SER A CA 1
ATOM 1662 C C . SER A 1 213 ? 3.810 -20.449 -10.009 1.00 42.31 213 SER A C 1
ATOM 1664 O O . SER A 1 213 ? 3.090 -21.153 -10.716 1.00 42.31 213 SER A O 1
ATOM 1666 N N . GLU A 1 214 ? 4.677 -19.586 -10.525 1.00 46.06 214 GLU A N 1
ATOM 1667 C CA . GLU A 1 214 ? 5.027 -19.566 -11.940 1.00 46.06 214 GLU A CA 1
ATOM 1668 C C . GLU A 1 214 ? 6.079 -20.660 -12.185 1.00 46.06 214 GLU A C 1
ATOM 1670 O O . GLU A 1 214 ? 7.284 -20.442 -12.105 1.00 46.06 214 GLU A O 1
ATOM 1675 N N . HIS A 1 215 ? 5.610 -21.888 -12.416 1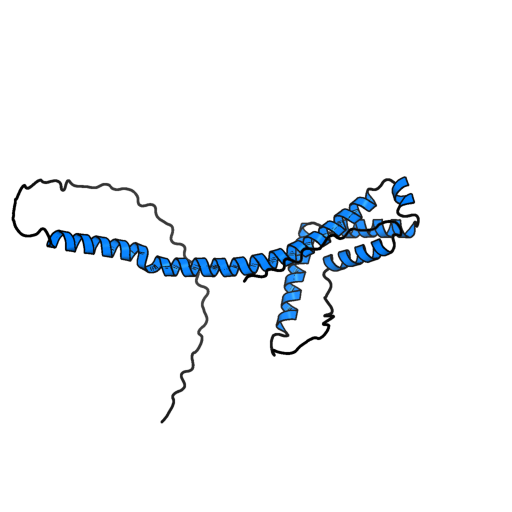.00 42.56 215 HIS A N 1
ATOM 1676 C CA . HIS A 1 215 ? 6.412 -22.924 -13.063 1.00 42.56 215 HIS A CA 1
ATOM 1677 C C . HIS A 1 215 ? 6.424 -22.640 -14.567 1.00 42.56 215 HIS A C 1
ATOM 1679 O O . HIS A 1 215 ? 5.532 -23.080 -15.294 1.00 42.56 215 HIS A O 1
ATOM 1685 N N . VAL A 1 216 ? 7.435 -21.913 -15.037 1.00 45.03 216 VAL A N 1
ATOM 1686 C CA . VAL A 1 216 ? 7.768 -21.880 -16.465 1.00 45.03 216 VAL A CA 1
ATOM 1687 C C . VAL A 1 216 ? 8.687 -23.070 -16.743 1.00 45.03 216 VAL A C 1
ATOM 1689 O O . VAL A 1 216 ? 9.777 -23.164 -16.179 1.00 45.03 216 VAL A O 1
ATOM 1692 N N . LYS A 1 217 ? 8.179 -24.014 -17.539 1.00 44.03 217 LYS A N 1
ATOM 1693 C CA . LYS A 1 217 ? 8.946 -25.107 -18.152 1.00 44.03 217 LYS A CA 1
ATOM 1694 C C . LYS A 1 217 ? 9.736 -24.605 -19.350 1.00 44.03 217 LYS A C 1
ATOM 1696 O O . LYS A 1 217 ? 9.208 -23.710 -20.045 1.00 44.03 217 LYS A O 1
#

Organism: Aristolochia fimbriata (NCBI:txid158543)

Sequence (217 aa):
MDVGQTEIEVSDMKKGEINVMPVSCGRDSCDNPDIWCEDDSVENGSHVALDQSELDREWRRRHSEFHTIGYRDGLLTGKEQSAQAGFNMGFKQSALTGYKWGLVRGVTSALSYLPDHLKEEMLPKLETREKVQRFYESVQSVSTGDATKLFFEDIMHSKTDTSQYHAVANDEAGNTRGGVNCSQLTTFSRDLDLLLEELPNIKMVSAVVGECSEHVK

pLDDT: mean 70.32, std 21.74, range [33.06, 94.75]

Foldseek 3Di:
DDDDDDDDDDDDDPDDDPPPDDPPPDDDDPPDDDPPDDDPDPDPDPPPPVVVVVVVVVVVVCCVVPVCVVVVVVVVVVVVVVVVVVVVVCCVLCVVLVVLLVVLQVVLVVLLPDDPVVVCVFPVDPVLSVVSVVLNVVSVVQDPVNSVVLSVVLVVVVVVVVVVPPPDDDDDDDDPPPVRPQGPSNVSSVSVVVSVVVTPPDDDPPPPDPPPPPPDD